Protein 8U9F (pdb70)

B-factor: mean 11.68, std 6.84, range [4.19, 56.36]

Radius of gyration: 18.01 Å; Cα contacts (8 Å, |Δi|>4): 693; chains: 1; bounding box: 50×39×47 Å

Nearest PDB structures (foldseek):
  8u47-assembly1_A  TM=1.002E+00  e=5.620E-60  Bacteroides thetaiotaomicron VPI-5482
  8u46-assembly1_A  TM=9.993E-01  e=3.771E-58  Bacteroides thetaiotaomicron VPI-5482
  1c8y-assembly1_A  TM=9.454E-01  e=2.120E-30  Streptomyces plicatus
  2ebn-assembly1_A  TM=8.796E-01  e=2.300E-27  Elizabethkingia meningoseptica
  8w04-assembly1_B  TM=8.213E-01  e=8.250E-21  Bacteroides faecium

Secondary structure (DSSP, 8-state):
---S------EEEEEEETTTS-GGGGGGEEETTEES-SEEEEEEEEEEEETTEEEEE--HHHHHHHHTHHHHTHHHHHTT-EEEEEEE--SSS--TTS--HHHHHHHHHHHHHHHHHTT--EEEEE--S--TTGGGS-SS--SHHHHHHHHHHHH-TTSEEEEES-SGGGGGGGGGGG-SEEE-SS-SS--S--STT--GGGEE--EEESSS---HHHHHHHHHHHHHTT--EEEEE---SS--HHHHHHHHHHHHSS--EE-S-------

Organism: Bacteroides thetaiotaomicron (strain ATCC 29148 / DSM 2079 / JCM 5827 / CCUG 10774 / NCTC 10582 / VPI-5482 / E50) (NCBI:txid226186)

Solvent-accessible surface area: 11113 Å² total; per-residue (Å²): 222,104,144,96,224,58,92,92,53,31,51,0,0,0,0,0,53,0,82,72,15,10,0,21,4,0,6,1,4,53,18,104,143,48,24,1,0,35,17,0,0,1,29,8,0,12,0,75,10,90,57,94,65,2,41,35,70,27,27,103,30,0,52,81,0,1,88,72,56,90,78,6,0,90,58,4,47,127,83,51,3,86,0,0,0,0,0,12,2,43,77,25,0,0,0,1,0,0,3,84,98,75,15,10,85,68,0,0,48,31,0,17,91,9,3,89,114,41,38,0,31,0,0,0,0,2,7,45,143,3,84,54,20,110,118,78,33,63,89,32,48,67,32,3,0,24,91,0,0,41,17,0,49,99,81,16,91,79,84,11,3,0,0,12,40,96,45,71,9,95,62,0,69,79,20,28,88,74,2,55,17,0,0,43,12,124,75,38,60,25,35,95,60,47,11,14,55,7,65,56,66,48,3,0,0,0,0,0,29,1,84,76,45,22,69,37,62,32,0,53,116,67,0,20,72,0,24,100,94,42,13,8,0,0,0,0,24,12,0,51,32,81,78,12,29,70,8,0,52,5,0,0,120,9,9,52,154,25,85,7,77,57,56,55,65,64,63,82,57,129,71

Foldseek 3Di:
DDPDPDADAAAEEEEAAQVFAQQCLQQFKDWPNARLHAEYEDPAWEFADDDLATDTGQPPRRVVCLVVVVPRPVVCVVRNHAYAHEYEADQRQDFQFQHDPVNLLRHLVNQLVSCVSSVGQYYEYDYPNNCHCPPHGHNGGPLRNQVSLVNNCVSCVRGAYEYAPDDPQLSNLVVCVSHQAYEDNDALDFDPDAHSPDDQQRYARHEAELVPGDALQSLLQVLLVSQVVNHRYHHYYHNHQDDSQSNSQSNCCRRPVTGMDGNPDRDGPPD

Sequence (271 aa):
EVVTRRSATGIKNIVYIIEEVNDINPLNAGSYIMDDAPFFDYVIILFAANIRGVGSDATLYNNPNVQYILDHKDTLIKKPLQDKGIKVLLGLLGDHTGLGFANMNSSAQTEQFATAVANAVSQQYGLDGVDFDDEWAEYGRNGYPSSGSTGSFSNLITALLHNKMPGKTITVFNYGYTSELTGVNSSYIDYGIYAFFNSSPPSWSTGFGMPNSKFAPYTINNLNSSAPSAASAQLYSGQVASSKGYGAIGYYYDLRANNIIVSVVLNGVAKGAFKKSTCTTYDGNSYPKNNY

InterPro domains:
  IPR001223 Glycoside hydrolase family 18, catalytic domain [PF00704] (108-194)
  IPR001223 Glycoside hydrolase family 18, catalytic domain [PS51910] (45-306)
  IPR001579 Glycosyl hydrolase family 18, active site [PS01095] (155-163)
  IPR016289 Endo-beta-N-acetylglucosaminidase [PIRSF001103] (1-304)
  IPR017853 Glycoside hydrolase superfamily [SSF51445] (44-277)

Structure (mmCIF, N/CA/C/O backbone):
data_8U9F
#
_entry.id   8U9F
#
_cell.length_a   51.540
_cell.length_b   70.005
_cell.length_c   70.159
_cell.angle_alpha   90.00
_cell.angle_beta   90.00
_cell.angle_gamma   90.00
#
_symmetry.space_group_name_H-M   'P 2 21 21'
#
loop_
_entity.id
_entity.type
_entity.pdbx_description
1 polymer Endo-beta-N-acetylglucosaminidase
2 non-polymer 1,2-ETHANEDIOL
3 non-polymer 'IODIDE ION'
4 non-polymer 'MAGNESIUM ION'
5 water water
#
loop_
_atom_site.group_PDB
_atom_site.id
_atom_site.type_symbol
_atom_site.label_atom_id
_atom_site.label_alt_id
_atom_site.label_comp_id
_atom_site.label_asym_id
_atom_site.label_entity_id
_atom_site.label_seq_id
_atom_site.pdbx_PDB_ins_code
_atom_site.Cartn_x
_atom_site.Cartn_y
_atom_site.Cartn_z
_atom_site.occupancy
_atom_site.B_iso_or_equiv
_atom_site.auth_seq_id
_atom_site.auth_comp_id
_atom_site.auth_asym_id
_atom_site.auth_atom_id
_atom_site.pdbx_PDB_model_num
ATOM 1 N N . GLU A 1 12 ? 37.802 27.784 45.409 1.00 37.75 36 GLU A N 1
ATOM 2 C CA . GLU A 1 12 ? 36.757 26.784 45.562 1.00 36.96 36 GLU A CA 1
ATOM 3 C C . GLU A 1 12 ? 35.479 27.302 46.232 1.00 30.35 36 GLU A C 1
ATOM 4 O O . GLU A 1 12 ? 35.546 28.191 47.078 1.00 30.85 36 GLU A O 1
ATOM 16 N N . VAL A 1 13 ? 34.361 26.622 45.991 1.00 23.25 37 VAL A N 1
ATOM 17 C CA . VAL A 1 13 ? 33.109 26.975 46.659 1.00 17.93 37 VAL A CA 1
ATOM 18 C C . VAL A 1 13 ? 33.103 26.460 48.100 1.00 13.03 37 VAL A C 1
ATOM 19 O O . VAL A 1 13 ? 33.806 25.495 48.461 1.00 15.11 37 VAL A O 1
ATOM 32 N N . VAL A 1 14 ? 32.245 27.080 48.926 1.00 10.28 38 VAL A N 1
ATOM 33 C CA . VAL A 1 14 ? 32.054 26.718 50.348 1.00 8.54 38 VAL A CA 1
ATOM 34 C C . VAL A 1 14 ? 30.577 26.482 50.674 1.00 7.31 38 VAL A C 1
ATOM 35 O O . VAL A 1 14 ? 30.177 26.447 51.835 1.00 7.17 38 VAL A O 1
ATOM 48 N N . THR A 1 15 ? 29.758 26.360 49.633 1.00 7.43 39 THR A N 1
ATOM 49 C CA . THR A 1 15 ? 28.320 26.184 49.729 1.00 7.19 39 THR A CA 1
ATOM 50 C C . THR A 1 15 ? 27.917 25.041 48.812 1.00 8.17 39 THR A C 1
ATOM 51 O O . THR A 1 15 ? 28.699 24.586 47.974 1.00 9.72 39 THR A O 1
ATOM 62 N N A ARG A 1 16 ? 26.672 24.572 48.968 0.52 7.84 40 ARG A N 1
ATOM 63 N N B ARG A 1 16 ? 26.670 24.580 48.972 0.48 8.34 40 ARG A N 1
ATOM 64 C CA A ARG A 1 16 ? 26.226 23.425 48.184 0.52 8.68 40 ARG A CA 1
ATOM 65 C CA B ARG A 1 16 ? 26.196 23.437 48.199 0.48 9.59 40 ARG A CA 1
ATOM 66 C C A ARG A 1 16 ? 26.459 23.650 46.702 0.52 10.87 40 ARG A C 1
ATOM 67 C C B ARG A 1 16 ? 26.439 23.648 46.710 0.48 11.31 40 ARG A C 1
ATOM 68 O O A ARG A 1 16 ? 26.912 22.740 45.987 0.52 12.62 40 ARG A O 1
ATOM 69 O O B ARG A 1 16 ? 26.882 22.730 46.003 0.48 12.92 40 ARG A O 1
ATOM 110 N N . SER A 1 17 ? 26.127 24.841 46.203 1.00 12.05 41 SER A N 1
ATOM 111 C CA . SER A 1 17 ? 26.562 25.242 44.838 1.00 16.62 41 SER A CA 1
ATOM 112 C C . SER A 1 17 ? 26.149 24.265 43.720 1.00 17.76 41 SER A C 1
ATOM 113 O O . SER A 1 17 ? 26.960 23.738 42.948 1.00 19.24 41 SER A O 1
ATOM 121 N N . ALA A 1 18 ? 24.844 24.058 43.620 1.00 17.42 42 ALA A N 1
ATOM 122 C CA . ALA A 1 18 ? 24.201 23.374 42.527 1.00 17.37 42 ALA A CA 1
ATOM 123 C C . ALA A 1 18 ? 24.336 24.166 41.233 1.00 16.44 42 ALA A C 1
ATOM 124 O O . ALA A 1 18 ? 24.432 25.389 41.218 1.00 18.72 42 ALA A O 1
ATOM 131 N N . THR A 1 19 ? 24.383 23.455 40.142 1.00 15.05 43 THR A N 1
ATOM 132 C CA . THR A 1 19 ? 24.501 24.039 38.821 1.00 13.87 43 THR A CA 1
ATOM 133 C C . THR A 1 19 ? 23.257 23.642 38.048 1.00 12.84 43 THR A C 1
ATOM 134 O O . THR A 1 19 ? 22.859 22.471 38.068 1.00 14.97 43 THR A O 1
ATOM 145 N N . GLY A 1 20 ? 22.626 24.598 37.361 1.00 12.04 44 GLY A N 1
ATOM 146 C CA . GLY A 1 20 ? 21.454 24.286 36.561 1.00 11.39 44 GLY A CA 1
ATOM 147 C C . GLY A 1 20 ? 21.771 23.446 35.329 1.00 9.38 44 GLY A C 1
ATOM 148 O O . GLY A 1 20 ? 22.928 23.267 34.952 1.00 9.72 44 GLY A O 1
ATOM 152 N N . ILE A 1 21 ? 20.709 22.899 34.693 1.00 8.29 45 ILE A N 1
ATOM 153 C CA . ILE A 1 21 ? 20.866 22.066 33.497 1.00 7.23 45 ILE A CA 1
ATOM 154 C C . ILE A 1 21 ? 21.454 22.911 32.386 1.00 6.73 45 ILE A C 1
ATOM 155 O O . ILE A 1 21 ? 21.005 24.032 32.136 1.00 8.19 45 ILE A O 1
ATOM 171 N N . LYS A 1 22 ? 22.450 22.377 31.702 1.00 5.90 46 LYS A N 1
ATOM 172 C CA . LYS A 1 22 ? 23.119 23.059 30.607 1.00 6.24 46 LYS A CA 1
ATOM 173 C C . LYS A 1 22 ? 22.717 22.481 29.264 1.00 5.73 46 LYS A C 1
ATOM 174 O O . LYS A 1 22 ? 22.671 21.261 29.086 1.00 6.93 46 LYS A O 1
ATOM 193 N N . ASN A 1 23 ? 22.462 23.371 28.318 1.00 5.22 47 ASN A N 1
ATOM 194 C CA . ASN A 1 23 ? 22.130 23.006 26.951 1.00 5.01 47 ASN A CA 1
ATOM 195 C C . ASN A 1 23 ? 23.388 23.075 26.095 1.00 5.02 47 ASN A C 1
ATOM 196 O O . ASN A 1 23 ? 23.999 24.145 25.990 1.00 5.68 47 ASN A O 1
ATOM 207 N N . ILE A 1 24 ? 23.784 21.948 25.517 1.00 4.84 48 ILE A N 1
ATOM 208 C CA . ILE A 1 24 ? 25.068 21.790 24.829 1.00 4.87 48 ILE A CA 1
ATOM 209 C C . ILE A 1 24 ? 24.781 21.451 23.374 1.00 4.58 48 ILE A C 1
ATOM 210 O O . ILE A 1 24 ? 24.190 20.404 23.096 1.00 5.37 48 ILE A O 1
ATOM 226 N N . VAL A 1 25 ? 25.178 22.324 22.433 1.00 4.90 49 VAL A N 1
ATOM 227 C CA . VAL A 1 25 ? 24.839 22.147 21.029 1.00 4.75 49 VAL A CA 1
ATOM 228 C C . VAL A 1 25 ? 26.077 22.030 20.150 1.00 4.89 49 VAL A C 1
ATOM 229 O O . VAL A 1 25 ? 27.037 22.800 20.279 1.00 5.61 49 VAL A O 1
ATOM 242 N N . TYR A 1 26 ? 26.048 21.039 19.252 1.00 5.13 50 TYR A N 1
ATOM 243 C CA . TYR A 1 26 ? 27.073 20.797 18.252 1.00 5.88 50 TYR A CA 1
ATOM 244 C C . TYR A 1 26 ? 26.662 21.402 16.922 1.00 5.68 50 TYR A C 1
ATOM 245 O O . TYR A 1 26 ? 25.577 21.106 16.420 1.00 6.87 50 TYR A O 1
ATOM 263 N N A ILE A 1 27 ? 27.507 22.290 16.394 0.53 5.24 51 ILE A N 1
ATOM 264 N N B ILE A 1 27 ? 27.549 22.194 16.335 0.47 5.62 51 ILE A N 1
ATOM 265 C CA A ILE A 1 27 ? 27.328 22.902 15.085 0.53 5.38 51 ILE A CA 1
ATOM 266 C CA B ILE A 1 27 ? 27.316 22.863 15.055 0.47 6.17 51 ILE A CA 1
ATOM 267 C C A ILE A 1 27 ? 28.255 22.237 14.077 0.53 4.96 51 ILE A C 1
ATOM 268 C C B ILE A 1 27 ? 28.275 22.285 14.027 0.47 5.55 51 ILE A C 1
ATOM 269 O O A ILE A 1 27 ? 29.486 22.236 14.273 0.53 5.38 51 ILE A O 1
ATOM 270 O O B ILE A 1 27 ? 29.504 22.394 14.188 0.47 5.54 51 ILE A O 1
ATOM 301 N N A GLU A 1 28 ? 27.695 21.735 12.973 0.53 5.06 52 GLU A N 1
ATOM 302 N N B GLU A 1 28 ? 27.728 21.709 12.956 0.47 5.59 52 GLU A N 1
ATOM 303 C CA A GLU A 1 28 ? 28.491 21.233 11.849 0.53 5.47 52 GLU A CA 1
ATOM 304 C CA B GLU A 1 28 ? 28.539 21.198 11.849 0.47 5.80 52 GLU A CA 1
ATOM 305 C C A GLU A 1 28 ? 28.946 22.454 11.054 0.53 5.16 52 GLU A C 1
ATOM 306 C C B GLU A 1 28 ? 28.969 22.415 11.032 0.47 5.39 52 GLU A C 1
ATOM 307 O O A GLU A 1 28 ? 28.220 22.967 10.194 0.53 5.58 52 GLU A O 1
ATOM 308 O O B GLU A 1 28 ? 28.259 22.873 10.128 0.47 5.64 52 GLU A O 1
ATOM 331 N N . VAL A 1 29 ? 30.155 22.943 11.359 1.00 5.56 53 VAL A N 1
ATOM 332 C CA . VAL A 1 29 ? 30.595 24.207 10.786 1.00 5.94 53 VAL A CA 1
ATOM 333 C C . VAL A 1 29 ? 30.972 24.135 9.331 1.00 6.14 53 VAL A C 1
ATOM 334 O O . VAL A 1 29 ? 31.154 25.170 8.703 1.00 6.89 53 VAL A O 1
ATOM 347 N N . ASN A 1 30 ? 31.052 22.943 8.746 1.00 6.28 54 ASN A N 1
ATOM 348 C CA . ASN A 1 30 ? 31.174 22.874 7.302 1.00 7.11 54 ASN A CA 1
ATOM 349 C C . ASN A 1 30 ? 29.915 23.400 6.621 1.00 6.60 54 ASN A C 1
ATOM 350 O O . ASN A 1 30 ? 29.986 23.860 5.473 1.00 8.07 54 ASN A O 1
ATOM 361 N N . ASP A 1 31 ? 28.775 23.334 7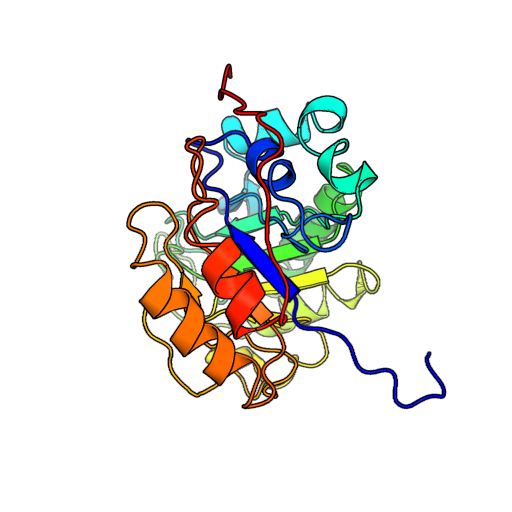.308 1.00 6.02 55 ASP A N 1
ATOM 362 C CA . ASP A 1 31 ? 27.482 23.732 6.752 1.00 5.96 55 ASP A CA 1
ATOM 363 C C . ASP A 1 31 ? 26.887 24.992 7.355 1.00 5.50 55 ASP A C 1
ATOM 364 O O . ASP A 1 31 ? 26.238 25.751 6.626 1.00 6.62 55 ASP A O 1
ATOM 373 N N . ILE A 1 32 ? 27.011 25.194 8.668 1.00 5.43 56 ILE A N 1
ATOM 374 C CA . ILE A 1 32 ? 26.169 26.139 9.398 1.00 5.24 56 ILE A CA 1
ATOM 375 C C . ILE A 1 32 ? 27.023 27.172 10.116 1.00 5.34 56 ILE A C 1
ATOM 376 O O . ILE A 1 32 ? 27.997 26.824 10.807 1.00 5.59 56 ILE A O 1
ATOM 392 N N . ASN A 1 33 ? 26.624 28.429 10.002 1.00 5.35 57 ASN A N 1
ATOM 393 C CA . ASN A 1 33 ? 27.249 29.533 10.729 1.00 5.70 57 ASN A CA 1
ATOM 394 C C . ASN A 1 33 ? 26.939 29.383 12.220 1.00 4.85 57 ASN A C 1
ATOM 395 O O . ASN A 1 33 ? 25.759 29.323 12.613 1.00 5.05 57 ASN A O 1
ATOM 406 N N . PRO A 1 34 ? 27.957 29.325 13.094 1.00 5.15 58 PRO A N 1
ATOM 407 C CA . PRO A 1 34 ? 27.679 29.071 14.511 1.00 5.34 58 PRO A CA 1
ATOM 408 C C . PRO A 1 34 ? 26.920 30.180 15.213 1.00 4.89 58 PRO A C 1
ATOM 409 O O . PRO A 1 34 ? 26.388 29.950 16.305 1.00 5.49 58 PRO A O 1
ATOM 420 N N . LEU A 1 35 ? 26.873 31.375 14.633 1.00 5.13 59 LEU A N 1
ATOM 421 C CA . LEU A 1 35 ? 26.136 32.464 15.267 1.00 5.11 59 LEU A CA 1
ATOM 422 C C . LEU A 1 35 ? 24.675 32.122 15.473 1.00 5.10 59 LEU A C 1
ATOM 423 O O . LEU A 1 35 ? 24.023 32.688 16.353 1.00 5.36 59 LEU A O 1
ATOM 439 N N . ASN A 1 36 ? 24.125 31.201 14.682 1.00 5.04 60 ASN A N 1
ATOM 440 C CA . ASN A 1 36 ? 22.731 30.786 14.857 1.00 5.13 60 ASN A CA 1
ATOM 441 C C . ASN A 1 36 ? 22.440 30.258 16.256 1.00 5.49 60 ASN A C 1
ATOM 442 O O . ASN A 1 36 ? 21.288 30.314 16.709 1.00 5.88 60 ASN A O 1
ATOM 453 N N . ALA A 1 37 ? 23.442 29.730 16.948 1.00 5.24 61 ALA A N 1
ATOM 454 C CA . ALA A 1 37 ? 23.202 29.279 18.309 1.00 5.59 61 ALA A CA 1
ATOM 455 C C . ALA A 1 37 ? 22.761 30.407 19.225 1.00 5.83 61 ALA A C 1
ATOM 456 O O . ALA A 1 37 ? 22.128 30.141 20.252 1.00 7.39 61 ALA A O 1
ATOM 463 N N . GLY A 1 38 ? 23.121 31.660 18.913 1.00 5.33 62 GLY A N 1
ATOM 464 C CA . GLY A 1 38 ? 22.749 32.774 19.765 1.00 5.62 62 GLY A CA 1
ATOM 465 C C . GLY A 1 38 ? 21.328 33.255 19.618 1.00 5.50 62 GLY A C 1
ATOM 466 O O . GLY A 1 38 ? 20.906 34.134 20.366 1.00 6.25 62 GLY A O 1
ATOM 470 N N . SER A 1 39 ? 20.590 32.736 18.648 1.00 5.20 63 SER A N 1
ATOM 471 C CA . SER A 1 39 ? 19.298 33.290 18.262 1.00 5.48 63 SER A CA 1
ATOM 472 C C . SER A 1 39 ? 18.145 32.842 19.137 1.00 5.43 63 SER A C 1
ATOM 473 O O . SER A 1 39 ? 17.002 33.251 18.895 1.00 7.07 63 SER A O 1
ATOM 481 N N . TYR A 1 40 ? 18.395 32.038 20.161 1.00 5.41 64 TYR A N 1
ATOM 482 C CA . TYR A 1 40 ? 17.367 31.442 21.005 1.00 5.59 64 TYR A CA 1
ATOM 483 C C . TYR A 1 40 ? 17.553 31.931 22.429 1.00 5.95 64 TYR A C 1
ATOM 484 O O . TYR A 1 40 ? 18.660 31.828 22.983 1.00 6.43 64 TYR A O 1
ATOM 502 N N . ILE A 1 41 ? 16.484 32.487 23.008 1.00 6.25 65 ILE A N 1
ATOM 503 C CA . ILE A 1 41 ? 16.561 33.225 24.264 1.00 6.81 65 ILE A CA 1
ATOM 504 C C . ILE A 1 41 ? 15.577 32.582 25.246 1.00 6.94 65 ILE A C 1
ATOM 505 O O . ILE A 1 41 ? 14.398 32.421 24.922 1.00 7.93 65 ILE A O 1
ATOM 521 N N . MET A 1 42 ? 16.040 32.314 26.453 1.00 6.76 66 MET A N 1
ATOM 522 C CA . MET A 1 42 ? 15.222 31.764 27.534 1.00 7.20 66 MET A CA 1
ATOM 523 C C . MET A 1 42 ? 15.579 32.516 28.809 1.00 7.89 66 MET A C 1
ATOM 524 O O . MET A 1 42 ? 16.752 32.573 29.186 1.00 8.20 66 MET A O 1
ATOM 538 N N . ASP A 1 43 ? 14.585 33.127 29.460 1.00 8.75 67 ASP A N 1
ATOM 539 C CA . ASP A 1 43 ? 14.826 33.812 30.729 1.00 10.41 67 ASP A CA 1
ATOM 540 C C . ASP A 1 43 ? 15.870 34.919 30.558 1.00 10.12 67 ASP A C 1
ATOM 541 O O . ASP A 1 43 ? 16.773 35.087 31.386 1.00 10.93 67 ASP A O 1
ATOM 550 N N . ASP A 1 44 ? 15.767 35.647 29.451 1.00 9.89 68 ASP A N 1
ATOM 551 C CA . ASP A 1 44 ? 16.616 36.814 29.193 1.00 10.90 68 ASP A CA 1
ATOM 552 C C . ASP A 1 44 ? 18.104 36.455 29.144 1.00 10.44 68 ASP A C 1
ATOM 553 O O . ASP A 1 44 ? 18.957 37.239 29.556 1.00 12.00 68 ASP A O 1
ATOM 562 N N . ALA A 1 45 ? 18.409 35.275 28.629 1.00 9.53 69 ALA A N 1
ATOM 563 C CA . ALA A 1 45 ? 19.753 34.734 28.519 1.00 9.00 69 ALA A CA 1
ATOM 564 C C . ALA A 1 45 ? 19.742 33.773 27.358 1.00 7.79 69 ALA A C 1
ATOM 565 O O . ALA A 1 45 ? 18.681 33.308 26.946 1.00 8.06 69 ALA A O 1
ATOM 572 N N . PRO A 1 46 ? 20.897 33.431 26.808 1.00 7.66 70 PRO A N 1
ATOM 573 C CA . PRO A 1 46 ? 20.880 32.444 25.718 1.00 7.54 70 PRO A CA 1
ATOM 574 C C . PRO A 1 46 ? 20.370 31.097 26.199 1.00 6.41 70 PRO A C 1
ATOM 575 O O . PRO A 1 46 ? 20.752 30.606 27.250 1.00 7.45 70 PRO A O 1
ATOM 586 N N . PHE A 1 47 ? 19.502 30.488 25.403 1.00 5.82 71 PHE A N 1
ATOM 587 C CA . PHE A 1 47 ? 19.080 29.112 25.674 1.00 5.71 71 PHE A CA 1
ATOM 588 C C . PHE A 1 47 ? 20.273 28.178 25.729 1.00 5.46 71 PHE A C 1
ATOM 589 O O . PHE A 1 47 ? 20.369 27.342 26.627 1.00 6.18 71 PHE A O 1
ATOM 606 N N . PHE A 1 48 ? 21.172 28.265 24.758 1.00 5.45 72 PHE A N 1
ATOM 607 C CA . PHE A 1 48 ? 22.341 27.409 24.701 1.00 5.96 72 PHE A CA 1
ATOM 608 C C . PHE A 1 48 ? 23.442 27.919 25.615 1.00 5.96 72 PHE A C 1
ATOM 609 O O . PHE A 1 48 ? 23.760 29.109 25.636 1.00 8.62 72 PHE A O 1
ATOM 626 N N . ASP A 1 49 ? 24.050 27.014 26.365 1.00 5.47 73 ASP A N 1
ATOM 627 C CA . ASP A 1 49 ? 25.132 27.318 27.278 1.00 5.47 73 ASP A CA 1
ATOM 628 C C . ASP A 1 49 ? 26.506 27.045 26.689 1.00 5.69 73 ASP A C 1
ATOM 629 O O . ASP A 1 49 ? 27.470 27.764 27.026 1.00 6.00 73 ASP A O 1
ATOM 638 N N . TYR A 1 50 ? 26.618 25.994 25.886 1.00 5.61 74 TYR A N 1
ATOM 639 C CA . TYR A 1 50 ? 27.854 25.576 25.242 1.00 5.65 74 TYR A CA 1
ATOM 640 C C . TYR A 1 50 ? 27.566 25.364 23.776 1.00 5.25 74 TYR A C 1
ATOM 641 O O . TYR A 1 50 ? 26.567 24.725 23.435 1.00 6.15 74 TYR A O 1
ATOM 659 N N . VAL A 1 51 ? 28.473 25.842 22.927 1.00 5.13 75 VAL A N 1
ATOM 660 C CA . VAL A 1 51 ? 28.437 25.635 21.487 1.00 5.72 75 VAL A CA 1
ATOM 661 C C . VAL A 1 51 ? 29.739 24.973 21.095 1.00 5.81 75 VAL A C 1
ATOM 662 O O . VAL A 1 51 ? 30.814 25.513 21.381 1.00 6.96 75 VAL A O 1
ATOM 675 N N A ILE A 1 52 ? 29.651 23.820 20.424 0.42 5.49 76 ILE A N 1
ATOM 676 N N B ILE A 1 52 ? 29.645 23.841 20.391 0.58 5.48 76 ILE A N 1
ATOM 677 C CA A ILE A 1 52 ? 30.818 23.095 19.926 0.42 5.30 76 ILE A CA 1
ATOM 678 C CA B ILE A 1 52 ? 30.807 23.096 19.924 0.58 5.27 76 ILE A CA 1
ATOM 679 C C A ILE A 1 52 ? 30.955 23.376 18.437 0.42 5.19 76 ILE A C 1
ATOM 680 C C B ILE A 1 52 ? 30.959 23.341 18.430 0.58 5.12 76 ILE A C 1
ATOM 681 O O A ILE A 1 52 ? 30.027 23.136 17.651 0.42 5.46 76 ILE A O 1
ATOM 682 O O B ILE A 1 52 ? 30.055 23.036 17.638 0.58 5.45 76 ILE A O 1
ATOM 713 N N . LEU A 1 53 ? 32.124 23.865 18.047 1.00 4.89 77 LEU A N 1
ATOM 714 C CA . LEU A 1 53 ? 32.491 24.057 16.648 1.00 4.91 77 LEU A CA 1
ATOM 715 C C . LEU A 1 53 ? 32.976 22.707 16.141 1.00 5.14 77 LEU A C 1
ATOM 716 O O . LEU A 1 53 ? 34.121 22.301 16.393 1.00 5.84 77 LEU A O 1
ATOM 732 N N . PHE A 1 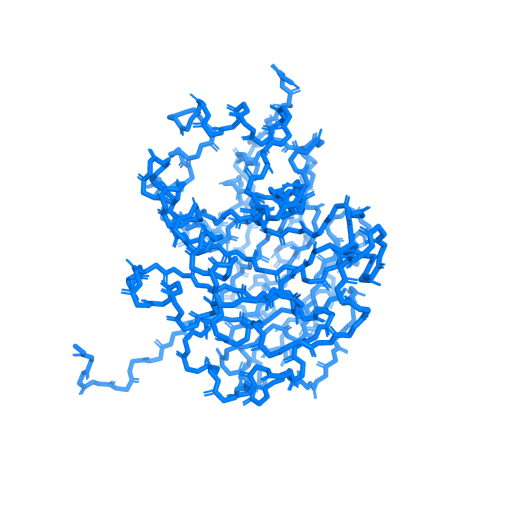54 ? 32.103 21.979 15.441 1.00 5.20 78 PHE A N 1
ATOM 733 C CA . PHE A 1 54 ? 32.376 20.585 15.078 1.00 5.49 78 PHE A CA 1
ATOM 734 C C . PHE A 1 54 ? 32.843 20.538 13.628 1.00 5.36 78 PHE A C 1
ATOM 735 O O . PHE A 1 54 ? 32.047 20.805 12.725 1.00 6.23 78 PHE A O 1
ATOM 752 N N . ALA A 1 55 ? 34.124 20.239 13.375 1.00 5.61 79 ALA A N 1
ATOM 753 C CA . ALA A 1 55 ? 35.176 19.875 14.343 1.00 5.60 79 ALA A CA 1
ATOM 754 C C . ALA A 1 55 ? 36.540 20.089 13.685 1.00 5.70 79 ALA A C 1
ATOM 755 O O . ALA A 1 55 ? 36.677 19.876 12.470 1.00 6.37 79 ALA A O 1
ATOM 762 N N . ALA A 1 56 A 37.529 20.425 14.492 1.00 5.77 80 ALA A N 1
ATOM 763 C CA . ALA A 1 56 A 38.934 20.253 14.132 1.00 6.02 80 ALA A CA 1
ATOM 764 C C . ALA A 1 56 A 39.285 18.774 14.231 1.00 6.09 80 ALA A C 1
ATOM 765 O O . ALA A 1 56 A 38.538 17.978 14.812 1.00 6.36 80 ALA A O 1
ATOM 772 N N . ASN A 1 57 ? 40.429 18.408 13.671 1.00 6.38 81 ASN A N 1
ATOM 773 C CA . ASN A 1 57 ? 40.805 17.006 13.578 1.00 6.53 81 ASN A CA 1
ATOM 774 C C . ASN A 1 57 ? 42.148 16.715 14.225 1.00 6.68 81 ASN A C 1
ATOM 775 O O . ASN A 1 57 ? 43.081 17.529 14.212 1.00 7.93 81 ASN A O 1
ATOM 786 N N . ILE A 1 58 ? 42.263 15.503 14.761 1.00 6.60 82 ILE A N 1
ATOM 787 C CA . ILE A 1 58 ? 43.560 14.904 15.011 1.00 6.71 82 ILE A CA 1
ATOM 788 C C . ILE A 1 58 ? 44.023 14.183 13.749 1.00 6.88 82 ILE A C 1
ATOM 789 O O . ILE A 1 58 ? 43.265 13.408 13.156 1.00 7.74 82 ILE A O 1
ATOM 805 N N . ARG A 1 59 ? 45.254 14.468 13.319 1.00 7.76 83 ARG A N 1
ATOM 806 C CA . ARG A 1 59 ? 45.856 13.794 12.179 1.00 8.42 83 ARG A CA 1
ATOM 807 C C . ARG A 1 59 ? 47.251 13.327 12.554 1.00 8.71 83 ARG A C 1
ATOM 808 O O . ARG A 1 59 ? 48.091 14.130 12.964 1.00 9.70 83 ARG A O 1
ATOM 829 N N . GLY A 1 60 ? 47.537 12.040 12.372 1.00 8.64 84 GLY A N 1
ATOM 830 C CA . GLY A 1 60 ? 48.913 11.585 12.395 1.00 9.64 84 GLY A CA 1
ATOM 831 C C . GLY A 1 60 ? 49.567 11.942 11.072 1.00 10.52 84 GLY A C 1
ATOM 832 O O . GLY A 1 60 ? 49.025 11.657 10.002 1.00 11.90 84 GLY A O 1
ATOM 836 N N . VAL A 1 61 ? 50.740 12.565 11.140 1.00 10.81 85 VAL A N 1
ATOM 837 C CA . VAL A 1 61 ? 51.530 12.932 9.967 1.00 12.19 85 VAL A CA 1
ATOM 838 C C . VAL A 1 61 ? 52.930 12.428 10.287 1.00 12.42 85 VAL A C 1
ATOM 839 O O . VAL A 1 61 ? 53.661 13.056 11.049 1.00 13.03 85 VAL A O 1
ATOM 852 N N . GLY A 1 62 ? 53.290 11.262 9.759 1.00 13.79 86 GLY A N 1
ATOM 853 C CA . GLY A 1 62 ? 54.506 10.617 10.222 1.00 14.46 86 GLY A CA 1
ATOM 854 C C . GLY A 1 62 ? 54.441 10.394 11.717 1.00 14.05 86 GLY A C 1
ATOM 855 O O . GLY A 1 62 ? 53.418 9.971 12.261 1.00 14.71 86 GLY A O 1
ATOM 859 N N . SER A 1 63 ? 55.533 10.680 12.413 1.00 14.20 87 SER A N 1
ATOM 860 C CA . SER A 1 63 ? 55.521 10.454 13.843 1.00 14.58 87 SER A CA 1
ATOM 861 C C . SER A 1 63 ? 54.812 11.565 14.605 1.00 12.89 87 SER A C 1
ATOM 862 O O . SER A 1 63 ? 54.632 11.433 15.820 1.00 14.16 87 SER A O 1
ATOM 870 N N . ASP A 1 64 ? 54.433 12.655 13.945 1.00 11.59 88 ASP A N 1
ATOM 871 C CA . ASP A 1 64 ? 53.768 13.767 14.649 1.00 11.40 88 ASP A CA 1
ATOM 872 C C . ASP A 1 64 ? 52.271 13.563 14.822 1.00 10.38 88 ASP A C 1
ATOM 873 O O . ASP A 1 64 ? 51.576 13.144 13.902 1.00 11.27 88 ASP A O 1
ATOM 882 N N . ALA A 1 65 ? 51.784 13.909 16.009 1.00 9.44 89 ALA A N 1
ATOM 883 C CA . ALA A 1 65 ? 50.356 14.101 16.230 1.00 9.04 89 ALA A CA 1
ATOM 884 C C . ALA A 1 65 ? 50.058 15.564 15.984 1.00 9.99 89 ALA A C 1
ATOM 885 O O . ALA A 1 65 ? 50.680 16.423 16.598 1.00 13.21 89 ALA A O 1
ATOM 892 N N . THR A 1 66 ? 49.143 15.849 15.089 1.00 9.01 90 THR A N 1
ATOM 893 C CA . THR A 1 66 ? 48.842 17.215 14.703 1.00 8.46 90 THR A CA 1
ATOM 894 C C . THR A 1 66 ? 47.366 17.547 14.890 1.00 8.01 90 THR A C 1
ATOM 895 O O . THR A 1 66 ? 46.497 16.678 14.856 1.00 8.09 90 THR A O 1
ATOM 906 N N . LEU A 1 67 ? 47.116 18.832 15.146 1.00 8.24 91 LEU A N 1
ATOM 907 C CA . LEU A 1 67 ? 45.789 19.435 15.135 1.00 7.58 91 LEU A CA 1
ATOM 908 C C . LEU A 1 67 ? 45.610 20.081 13.770 1.00 7.86 91 LEU A C 1
ATOM 909 O O . LEU A 1 67 ? 46.401 20.969 13.384 1.00 9.15 91 LEU A O 1
ATOM 925 N N . TYR A 1 68 ? 44.588 19.644 13.043 1.00 7.75 92 TYR A N 1
ATOM 926 C CA . TYR A 1 68 ? 44.289 20.137 11.716 1.00 7.61 92 TYR A CA 1
ATOM 927 C C . TYR A 1 68 ? 42.921 20.820 11.725 1.00 7.06 92 TYR A C 1
ATOM 928 O O . TYR A 1 68 ? 41.936 20.223 12.126 1.00 7.72 92 TYR A O 1
ATOM 946 N N . ASN A 1 69 ? 42.874 22.053 11.240 1.00 7.37 93 ASN A N 1
ATOM 947 C CA . ASN A 1 69 ? 41.643 22.814 11.093 1.00 7.36 93 ASN A CA 1
ATOM 948 C C . ASN A 1 69 ? 41.328 22.886 9.604 1.00 7.34 93 ASN A C 1
ATOM 949 O O . ASN A 1 69 ? 42.113 23.470 8.851 1.00 8.65 93 ASN A O 1
ATOM 960 N N . ASN A 1 70 ? 40.202 22.300 9.189 1.00 7.26 94 ASN A N 1
ATOM 961 C CA . ASN A 1 70 ? 39.796 22.370 7.792 1.00 7.49 94 ASN A CA 1
ATOM 962 C C . ASN A 1 70 ? 39.485 23.834 7.424 1.00 6.83 94 ASN A C 1
ATOM 963 O O . ASN A 1 70 ? 39.448 24.711 8.282 1.00 6.87 94 ASN A O 1
ATOM 974 N N . PRO A 1 71 ? 39.268 24.132 6.139 1.00 7.21 95 PRO A N 1
ATOM 975 C CA . PRO A 1 71 ? 39.112 25.543 5.769 1.00 7.43 95 PRO A CA 1
ATOM 976 C C . PRO A 1 71 ? 37.991 26.241 6.502 1.00 6.94 95 PRO A C 1
ATOM 977 O O . PRO A 1 71 ? 38.092 27.450 6.759 1.00 7.65 95 PRO A O 1
ATOM 988 N N . ASN A 1 72 ? 36.891 25.545 6.803 1.00 6.83 96 ASN A N 1
ATOM 989 C CA . ASN A 1 72 ? 35.777 26.181 7.490 1.00 6.60 96 ASN A CA 1
ATOM 990 C C . ASN A 1 72 ? 36.095 26.455 8.947 1.00 6.22 96 ASN A C 1
ATOM 991 O O . ASN A 1 72 ? 35.834 27.544 9.469 1.00 7.02 96 ASN A O 1
ATOM 1002 N N . VAL A 1 73 ? 36.665 25.476 9.638 1.00 6.36 97 VAL A N 1
ATOM 1003 C CA . VAL A 1 73 ? 37.087 25.666 11.021 1.00 6.75 97 VAL A CA 1
ATOM 1004 C C . VAL A 1 73 ? 38.112 26.796 11.100 1.00 6.38 97 VAL A C 1
ATOM 1005 O O . VAL A 1 73 ? 38.014 27.700 11.931 1.00 6.60 97 VAL A O 1
ATOM 1018 N N . GLN A 1 74 ? 39.125 26.740 10.236 1.00 7.02 98 GLN A N 1
ATOM 1019 C CA . GLN A 1 74 ? 40.152 27.777 10.223 1.00 7.31 98 GLN A CA 1
ATOM 1020 C C . GLN A 1 74 ? 39.572 29.150 9.934 1.00 6.91 98 GLN A C 1
ATOM 1021 O O . GLN A 1 74 ? 40.021 30.143 10.514 1.00 7.34 98 GLN A O 1
ATOM 1035 N N . TYR A 1 75 ? 38.598 29.236 9.022 1.00 7.46 99 TYR A N 1
ATOM 1036 C CA . TYR A 1 75 ? 37.963 30.516 8.736 1.00 8.01 99 TYR A CA 1
ATOM 1037 C C . TYR A 1 75 ? 37.315 31.080 9.994 1.00 7.14 99 TYR A C 1
ATOM 1038 O O . TYR A 1 75 ? 37.467 32.267 10.301 1.00 7.15 99 TYR A O 1
ATOM 1056 N N . ILE A 1 76 ? 36.584 30.253 10.737 1.00 6.34 100 ILE A N 1
ATOM 1057 C CA . ILE A 1 76 ? 35.928 30.718 11.947 1.00 6.79 100 ILE A CA 1
ATOM 1058 C C . ILE A 1 76 ? 36.960 31.214 12.950 1.00 6.46 100 ILE A C 1
ATOM 1059 O O . ILE A 1 76 ? 36.794 32.279 13.547 1.00 6.85 100 ILE A O 1
ATOM 1075 N N . LEU A 1 77 ? 38.018 30.432 13.179 1.00 6.11 101 LEU A N 1
ATOM 1076 C CA . LEU A 1 77 ? 39.057 30.827 14.126 1.00 6.66 101 LEU A CA 1
ATOM 1077 C C . LEU A 1 77 ? 39.733 32.128 13.699 1.00 6.76 101 LEU A C 1
ATOM 1078 O O . LEU A 1 77 ? 39.952 33.036 14.520 1.00 7.38 101 LEU A O 1
ATOM 1094 N N . ASP A 1 78 ? 40.046 32.252 12.400 1.00 6.85 102 ASP A N 1
ATOM 1095 C CA . ASP A 1 78 ? 40.668 33.463 11.861 1.00 7.53 102 ASP A CA 1
ATOM 1096 C C . ASP A 1 78 ? 39.742 34.664 11.941 1.00 8.00 102 ASP A C 1
ATOM 1097 O O . ASP A 1 78 ? 40.213 35.794 11.916 1.00 10.62 102 ASP A O 1
ATOM 1106 N N . HIS A 1 79 ? 38.449 34.431 12.021 1.00 7.24 103 HIS A N 1
ATOM 1107 C CA . HIS A 1 79 ? 37.436 35.465 12.108 1.00 7.66 103 HIS A CA 1
ATOM 1108 C C . HIS A 1 79 ? 36.708 35.370 13.444 1.00 6.74 103 HIS A C 1
ATOM 1109 O O . HIS A 1 79 ? 35.514 35.653 13.548 1.00 7.01 103 HIS A O 1
ATOM 1122 N N . LYS A 1 80 ? 37.458 35.078 14.511 1.00 7.04 104 LYS A N 1
ATOM 1123 C CA . LYS A 1 80 ? 36.873 34.909 15.831 1.00 7.13 104 LYS A CA 1
ATOM 1124 C C . LYS A 1 80 ? 36.090 36.124 16.280 1.00 6.53 104 LYS A C 1
ATOM 1125 O O . LYS A 1 80 ? 35.093 35.991 16.988 1.00 7.05 104 LYS A O 1
ATOM 1144 N N . ASP A 1 81 ? 36.517 37.323 15.923 1.00 7.06 105 ASP A N 1
ATOM 1145 C CA . ASP A 1 81 ? 35.797 38.523 16.376 1.00 7.85 105 ASP A CA 1
ATOM 1146 C C . ASP A 1 81 ? 34.408 38.634 15.791 1.00 7.08 105 ASP A C 1
ATOM 1147 O O . ASP A 1 81 ? 33.568 39.326 16.359 1.00 8.58 105 ASP A O 1
ATOM 1156 N N . THR A 1 82 ? 34.177 37.982 14.658 1.00 7.05 106 THR A N 1
ATOM 1157 C CA . THR A 1 82 ? 32.920 37.970 13.930 1.00 7.53 106 THR A CA 1
ATOM 1158 C C . THR A 1 82 ? 32.049 36.782 14.280 1.00 7.39 106 THR A C 1
ATOM 1159 O O . THR A 1 82 ? 30.829 36.911 14.364 1.00 9.14 106 THR A O 1
ATOM 1170 N N . LEU A 1 83 ? 32.648 35.606 14.399 1.00 6.49 107 LEU A N 1
ATOM 1171 C CA . LEU A 1 83 ? 31.912 34.342 14.404 1.00 6.53 107 LEU A CA 1
ATOM 1172 C C . LEU A 1 83 ? 31.938 33.623 15.744 1.00 6.86 107 LEU A C 1
ATOM 1173 O O . LEU A 1 83 ? 31.172 32.669 15.918 1.00 8.51 107 LEU A O 1
ATOM 1189 N N . ILE A 1 84 ? 32.774 34.058 16.690 1.00 5.99 108 ILE A N 1
ATOM 1190 C CA . ILE A 1 84 ? 32.857 33.457 18.018 1.00 6.09 108 ILE A CA 1
ATOM 1191 C C . ILE A 1 84 ? 32.517 34.463 19.108 1.00 5.97 108 ILE A C 1
ATOM 1192 O O . ILE A 1 84 ? 31.651 34.216 19.958 1.00 6.13 108 ILE A O 1
ATOM 1208 N N A LYS A 1 85 ? 33.201 35.604 19.103 0.44 6.29 109 LYS A N 1
ATOM 1209 N N B LYS A 1 85 ? 33.168 35.624 19.075 0.56 6.13 109 LYS A N 1
ATOM 1210 C CA A LYS A 1 85 ? 33.017 36.585 20.167 0.44 6.58 109 LYS A CA 1
ATOM 1211 C CA B LYS A 1 85 ? 33.010 36.585 20.163 0.56 6.09 109 LYS A CA 1
ATOM 1212 C C A LYS A 1 85 ? 31.579 37.043 20.372 0.44 5.99 109 LYS A C 1
ATOM 1213 C C B LYS A 1 85 ? 31.585 37.077 20.368 0.56 5.87 109 LYS A C 1
ATOM 1214 O O A LYS A 1 85 ? 31.187 37.211 21.535 0.44 6.01 109 LYS A O 1
ATOM 1215 O O B LYS A 1 85 ? 31.212 37.311 21.529 0.56 6.30 109 LYS A O 1
ATOM 1252 N N . PRO A 1 86 ? 30.754 37.261 19.343 1.00 5.82 110 PRO A N 1
ATOM 1253 C CA . PRO A 1 86 ? 29.368 37.675 19.634 1.00 6.22 110 PRO A CA 1
ATOM 1254 C C . PRO A 1 86 ? 28.627 36.665 20.505 1.00 5.99 110 PRO A C 1
ATOM 1255 O O . PRO A 1 86 ? 27.774 37.049 21.315 1.00 6.69 110 PRO A O 1
ATOM 1266 N N . LEU A 1 87 ? 28.918 35.370 20.355 1.00 5.66 111 LEU A N 1
ATOM 1267 C CA . LEU A 1 87 ? 28.327 34.358 21.219 1.00 5.82 111 LEU A CA 1
ATOM 1268 C C . LEU A 1 87 ? 28.855 34.497 22.644 1.00 5.73 111 LEU A C 1
ATOM 1269 O O . LEU A 1 87 ? 28.100 34.439 23.632 1.00 6.37 111 LEU A O 1
ATOM 1285 N N . GLN A 1 88 ? 30.171 34.681 22.775 1.00 5.95 112 GLN A N 1
ATOM 1286 C CA . GLN A 1 88 ? 30.783 34.796 24.079 1.00 6.11 112 GLN A CA 1
ATOM 1287 C C . GLN A 1 88 ? 30.296 36.036 24.808 1.00 6.37 112 GLN A C 1
ATOM 1288 O O . GLN A 1 88 ? 30.160 36.018 26.036 1.00 7.68 112 GLN A O 1
ATOM 1302 N N . ASP A 1 89 ? 30.004 37.111 24.069 1.00 6.28 113 ASP A N 1
ATOM 1303 C CA . ASP A 1 89 ? 29.531 38.340 24.697 1.00 7.01 113 ASP A CA 1
ATOM 1304 C C . ASP A 1 89 ? 28.223 38.134 25.439 1.00 7.41 113 ASP A C 1
ATOM 1305 O O . ASP A 1 89 ? 27.942 38.875 26.383 1.00 9.20 113 ASP A O 1
ATOM 1314 N N . LYS A 1 90 ? 27.400 37.187 25.016 1.00 7.28 114 LYS A N 1
ATOM 1315 C CA . LYS A 1 90 ? 26.130 36.929 25.678 1.00 9.21 114 LYS A CA 1
ATOM 1316 C C . LYS A 1 90 ? 26.243 35.777 26.672 1.00 9.73 114 LYS A C 1
ATOM 1317 O O . LYS A 1 90 ? 25.250 35.372 27.239 1.00 12.28 114 LYS A O 1
ATOM 1336 N N . GLY A 1 91 ? 27.465 35.293 26.946 1.00 9.46 115 GLY A N 1
ATOM 1337 C CA . GLY A 1 91 ? 27.720 34.310 27.982 1.00 10.63 115 GLY A CA 1
ATOM 1338 C C . GLY A 1 91 ? 27.789 32.876 27.518 1.00 10.52 115 GLY A C 1
ATOM 1339 O O . GLY A 1 91 ? 27.909 31.982 28.364 1.00 13.47 115 GLY A O 1
ATOM 1343 N N . ILE A 1 92 ? 27.728 32.624 26.226 1.00 7.60 116 ILE A N 1
ATOM 1344 C CA . ILE A 1 92 ? 27.845 31.271 25.690 1.00 7.03 116 ILE A CA 1
ATOM 1345 C C . ILE A 1 92 ? 29.309 30.867 25.711 1.00 6.72 116 ILE A C 1
ATOM 1346 O O . ILE A 1 92 ? 30.182 31.659 25.337 1.00 8.40 116 ILE A O 1
ATOM 1362 N N . LYS A 1 93 ? 29.595 29.634 26.119 1.00 6.15 117 LYS A N 1
ATOM 1363 C CA . LYS A 1 93 ? 30.937 29.083 26.063 1.00 6.90 117 LYS A CA 1
ATOM 1364 C C . LYS A 1 93 ? 31.107 28.351 24.736 1.00 6.13 117 LYS A C 1
ATOM 1365 O O . LYS A 1 93 ? 30.289 27.500 24.388 1.00 7.84 117 LYS A O 1
ATOM 1384 N N . VAL A 1 94 ? 32.143 28.711 23.998 1.00 5.50 118 VAL A N 1
ATOM 1385 C CA . VAL A 1 94 ? 32.404 28.180 22.670 1.00 5.33 118 VAL A CA 1
ATOM 1386 C C . VAL A 1 94 ? 33.602 27.247 22.753 1.00 5.21 118 VAL A C 1
ATOM 1387 O O . VAL A 1 94 ? 34.705 27.656 23.172 1.00 5.70 118 VAL A O 1
ATOM 1400 N N . LEU A 1 95 ? 33.389 25.993 22.360 1.00 5.30 119 LEU A N 1
ATOM 1401 C CA . LEU A 1 95 ? 34.379 24.923 22.446 1.00 5.42 119 LEU A CA 1
ATOM 1402 C C . LEU A 1 95 ? 34.805 24.499 21.051 1.00 5.39 119 LEU A C 1
ATOM 1403 O O . LEU A 1 95 ? 33.997 24.464 20.117 1.00 6.23 119 LEU A O 1
ATOM 1419 N N . LEU A 1 96 ? 36.073 24.098 20.927 1.00 5.80 120 LEU A N 1
ATOM 1420 C CA . LEU A 1 96 ? 36.549 23.479 19.687 1.00 5.76 120 LEU A CA 1
ATOM 1421 C C . LEU A 1 96 ? 36.277 21.984 19.730 1.00 5.38 120 LEU A C 1
ATOM 1422 O O . LEU A 1 96 ? 36.785 21.294 20.603 1.00 5.94 120 LEU A O 1
ATOM 1438 N N . GLY A 1 97 ? 35.474 21.486 18.793 1.00 5.06 121 GLY A N 1
ATOM 1439 C CA . GLY A 1 97 ? 35.301 20.056 18.665 1.00 5.22 121 GLY A CA 1
ATOM 1440 C C . GLY A 1 97 ? 36.557 19.422 18.091 1.00 5.47 121 GLY A C 1
ATOM 1441 O O . GLY A 1 97 ? 37.251 20.027 17.265 1.00 6.02 121 GLY A O 1
ATOM 1445 N N . LEU A 1 98 ? 36.832 18.181 18.507 1.00 5.42 122 LEU A N 1
ATOM 1446 C CA . LEU A 1 98 ? 37.994 17.406 18.073 1.00 5.62 122 LEU A CA 1
ATOM 1447 C C . LEU A 1 98 ? 37.501 16.032 17.618 1.00 5.96 122 LEU A C 1
ATOM 1448 O O . LEU A 1 98 ? 36.759 15.359 18.340 1.00 7.15 122 LEU A O 1
ATOM 1464 N N . LEU A 1 99 ? 37.941 15.632 16.420 1.00 5.80 123 LEU A N 1
ATOM 1465 C CA . LEU A 1 99 ? 37.426 14.453 15.736 1.00 6.01 123 LEU A CA 1
ATOM 1466 C C . LEU A 1 99 ? 38.557 13.746 14.996 1.00 6.17 123 LEU A C 1
ATOM 1467 O O . LEU A 1 99 ? 39.489 14.389 14.514 1.00 6.92 123 LEU A O 1
ATOM 1483 N N . GLY A 1 100 ? 38.458 12.424 14.862 1.00 6.45 124 GLY A N 1
ATOM 1484 C CA . GLY A 1 100 ? 39.396 11.710 14.011 1.00 7.25 124 GLY A CA 1
ATOM 1485 C C . GLY A 1 100 ? 39.239 12.049 12.540 1.00 7.39 124 GLY A C 1
ATOM 1486 O O . GLY A 1 100 ? 38.251 12.655 12.104 1.00 8.23 124 GLY A O 1
ATOM 1490 N N . ASP A 1 101 ? 40.225 11.605 11.738 1.00 7.77 125 ASP A N 1
ATOM 1491 C CA . ASP A 1 101 ? 40.197 11.950 10.317 1.00 8.22 125 ASP A CA 1
ATOM 1492 C C . ASP A 1 101 ? 40.856 10.864 9.469 1.00 8.55 125 ASP A C 1
ATOM 1493 O O . ASP A 1 101 ? 41.513 11.143 8.460 1.00 9.58 125 ASP A O 1
ATOM 1502 N N . HIS A 1 102 ? 40.681 9.617 9.879 1.00 8.69 126 HIS A N 1
ATOM 1503 C CA . HIS A 1 102 ? 41.032 8.453 9.060 1.00 9.21 126 HIS A CA 1
ATOM 1504 C C . HIS A 1 102 ? 42.517 8.397 8.744 1.00 9.84 126 HIS A C 1
ATOM 1505 O O . HIS A 1 102 ? 42.913 7.876 7.709 1.00 11.97 126 HIS A O 1
ATOM 1518 N N . THR A 1 103 ? 43.365 8.855 9.669 1.00 9.02 127 THR A N 1
ATOM 1519 C CA . THR A 1 103 ? 44.803 8.743 9.471 1.00 9.70 127 THR A CA 1
ATOM 1520 C C . THR A 1 103 ? 45.415 7.537 10.166 1.00 9.48 127 THR A C 1
ATOM 1521 O O . THR A 1 103 ? 46.578 7.209 9.890 1.00 10.64 127 THR A O 1
ATOM 1532 N N . GLY A 1 104 ? 44.678 6.881 11.052 1.00 8.97 128 GLY A N 1
ATOM 1533 C CA . GLY A 1 104 ? 45.188 5.786 11.831 1.00 9.40 128 GLY A CA 1
ATOM 1534 C C . GLY A 1 104 ? 45.604 6.179 13.227 1.00 8.80 128 GLY A C 1
ATOM 1535 O O . GLY A 1 104 ? 45.762 5.285 14.080 1.00 9.70 128 GLY A O 1
ATOM 1539 N N . LEU A 1 105 ? 45.786 7.483 13.472 1.00 8.89 129 LEU A N 1
ATOM 1540 C CA . LEU A 1 105 ? 46.120 8.018 14.772 1.00 8.47 129 LEU A CA 1
ATOM 1541 C C . LEU A 1 105 ? 44.892 8.739 15.319 1.00 8.05 129 LEU A C 1
ATOM 1542 O O . LEU A 1 105 ? 44.277 9.556 14.626 1.00 8.86 129 LEU A O 1
ATOM 1558 N N . GLY A 1 106 ? 44.540 8.435 16.552 1.00 8.13 130 GLY A N 1
ATOM 1559 C CA . GLY A 1 106 ? 43.443 9.077 17.252 1.00 8.14 130 GLY A CA 1
ATOM 1560 C C . GLY A 1 106 ? 43.808 9.369 18.689 1.00 7.12 130 GLY A C 1
ATOM 1561 O O . GLY A 1 106 ? 44.940 9.203 19.128 1.00 7.72 130 GLY A O 1
ATOM 1565 N N . PHE A 1 107 ? 42.795 9.774 19.450 1.00 6.99 131 PHE A N 1
ATOM 1566 C CA . PHE A 1 107 ? 43.062 10.144 20.831 1.00 7.10 131 PHE A CA 1
ATOM 1567 C C . PHE A 1 107 ? 43.590 8.979 21.633 1.00 6.85 131 PHE A C 1
ATOM 1568 O O . PHE A 1 107 ? 44.256 9.205 22.647 1.00 7.78 131 PHE A O 1
ATOM 1585 N N . ALA A 1 108 ? 43.215 7.743 21.258 1.00 6.90 132 ALA A N 1
ATOM 1586 C CA . ALA A 1 108 ? 43.434 6.583 22.102 1.00 7.40 132 ALA A CA 1
ATOM 1587 C C . ALA A 1 108 ? 44.695 5.767 21.835 1.00 7.60 132 ALA A C 1
ATOM 1588 O O . ALA A 1 108 ? 44.939 4.830 22.596 1.00 8.31 132 ALA A O 1
ATOM 1595 N N . ASN A 1 109 ? 45.479 6.070 20.788 1.00 7.76 133 ASN A N 1
ATOM 1596 C CA . ASN A 1 109 ? 46.615 5.227 20.410 1.00 8.05 133 ASN A CA 1
ATOM 1597 C C . ASN A 1 109 ? 47.895 6.011 20.215 1.00 8.53 133 ASN A C 1
ATOM 1598 O O . ASN A 1 109 ? 48.752 5.580 19.431 1.00 9.10 133 ASN A O 1
ATOM 1609 N N . MET A 1 110 ? 48.071 7.118 20.951 1.00 8.37 134 MET A N 1
ATOM 1610 C CA . MET A 1 110 ? 49.271 7.927 20.839 1.00 8.31 134 MET A CA 1
ATOM 1611 C C . MET A 1 110 ? 50.325 7.401 21.829 1.00 8.64 134 MET A C 1
ATOM 1612 O O . MET A 1 110 ? 49.997 6.813 22.867 1.00 9.09 134 MET A O 1
ATOM 1626 N N . ASN A 1 111 ? 51.595 7.727 21.534 1.00 8.82 135 ASN A N 1
ATOM 1627 C CA . ASN A 1 111 ? 52.664 7.469 22.495 1.00 9.37 135 ASN A CA 1
ATOM 1628 C C . ASN A 1 111 ? 52.792 8.741 23.384 1.00 9.02 135 ASN A C 1
ATOM 1629 O O . ASN A 1 111 ? 52.039 9.717 23.244 1.00 8.73 135 ASN A O 1
ATOM 1640 N N A SER A 1 112 ? 53.737 8.720 24.317 0.74 9.44 136 SER A N 1
ATOM 1641 N N B SER A 1 112 ? 53.761 8.736 24.297 0.26 9.36 136 SER A N 1
ATOM 1642 C CA A SER A 1 112 ? 53.837 9.828 25.274 0.74 10.39 136 SER A CA 1
ATOM 1643 C CA B SER A 1 112 ? 53.831 9.822 25.276 0.26 9.80 136 SER A CA 1
ATOM 1644 C C A SER A 1 112 ? 54.153 11.162 24.599 0.74 9.21 136 SER A C 1
ATOM 1645 C C B SER A 1 112 ? 54.177 11.163 24.628 0.26 9.44 136 SER A C 1
ATOM 1646 O O A SER A 1 112 ? 53.577 12.202 24.956 0.74 9.36 136 SER A O 1
ATOM 1647 O O B SER A 1 112 ? 53.626 12.204 25.013 0.26 9.54 136 SER A O 1
ATOM 1662 N N . ALA A 1 113 ? 55.124 11.169 23.691 1.00 9.52 137 ALA A N 1
ATOM 1663 C CA . ALA A 1 113 ? 55.499 12.416 23.019 1.00 9.32 137 ALA A CA 1
ATOM 1664 C C . ALA A 1 113 ? 54.335 12.960 22.208 1.00 8.98 137 ALA A C 1
ATOM 1665 O O . ALA 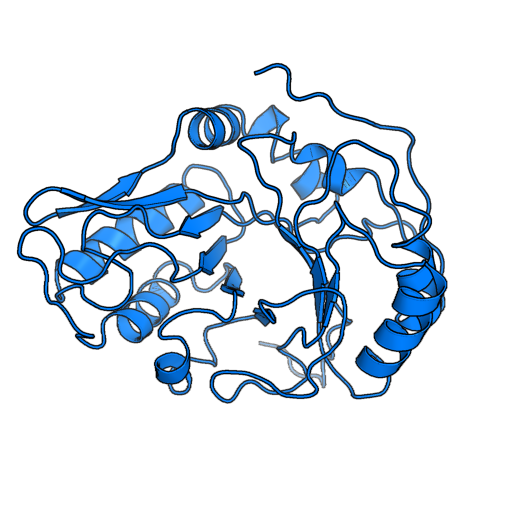A 1 113 ? 54.046 14.165 22.248 1.00 9.14 137 ALA A O 1
ATOM 1672 N N . GLN A 1 114 ? 53.657 12.081 21.463 1.00 8.60 138 GLN A N 1
ATOM 1673 C CA . GLN A 1 114 ? 52.500 12.502 20.671 1.00 8.61 138 GLN A CA 1
ATOM 1674 C C . GLN A 1 114 ? 51.393 13.075 21.560 1.00 8.10 138 GLN A C 1
ATOM 1675 O O . GLN A 1 114 ? 50.752 14.063 21.201 1.00 8.38 138 GLN A O 1
ATOM 1689 N N . THR A 1 115 ? 51.171 12.474 22.723 1.00 8.46 139 THR A N 1
ATOM 1690 C CA . THR A 1 115 ? 50.145 12.948 23.628 1.00 8.31 139 THR A CA 1
ATOM 1691 C C . THR A 1 115 ? 50.455 14.375 24.069 1.00 8.15 139 THR A C 1
ATOM 1692 O O . THR A 1 115 ? 49.581 15.241 24.069 1.00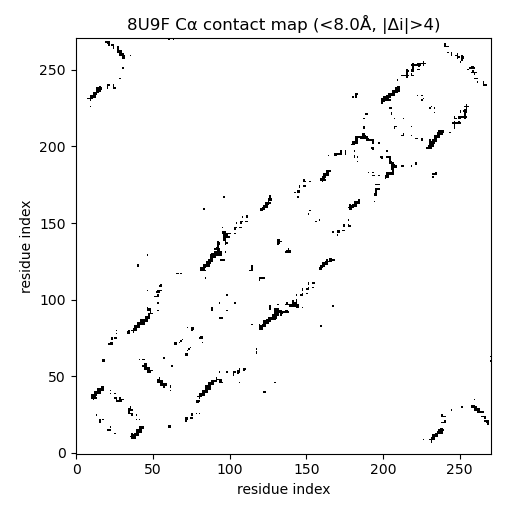 8.63 139 THR A O 1
ATOM 1703 N N . GLU A 1 116 ? 51.702 14.626 24.454 1.00 8.20 140 GLU A N 1
ATOM 1704 C CA . GLU A 1 116 ? 52.120 15.951 24.878 1.00 8.40 140 GLU A CA 1
ATOM 1705 C C . GLU A 1 116 ? 52.059 16.941 23.723 1.00 7.96 140 GLU A C 1
ATOM 1706 O O . GLU A 1 116 ? 51.634 18.088 23.898 1.00 8.50 140 GLU A O 1
ATOM 1718 N N . GLN A 1 117 ? 52.465 16.510 22.533 1.00 8.27 141 GLN A N 1
ATOM 1719 C CA . GLN A 1 117 ? 52.445 17.349 21.345 1.00 8.32 141 GLN A CA 1
ATOM 1720 C C . GLN A 1 117 ? 51.023 17.768 21.024 1.00 8.09 141 GLN A C 1
ATOM 1721 O O . GLN A 1 117 ? 50.736 18.942 20.737 1.00 8.28 141 GLN A O 1
ATOM 1735 N N . PHE A 1 118 ? 50.093 16.818 21.022 1.00 7.88 142 PHE A N 1
ATOM 1736 C CA . PHE A 1 118 ? 48.710 17.109 20.687 1.00 7.45 142 PHE A CA 1
ATOM 1737 C C . PHE A 1 118 ? 48.058 17.973 21.763 1.00 7.46 142 PHE A C 1
ATOM 1738 O O . PHE A 1 118 ? 47.352 18.946 21.463 1.00 7.72 142 PHE A O 1
ATOM 1755 N N . ALA A 1 119 ? 48.295 17.647 23.027 1.00 7.58 143 ALA A N 1
ATOM 1756 C CA . ALA A 1 119 ? 47.759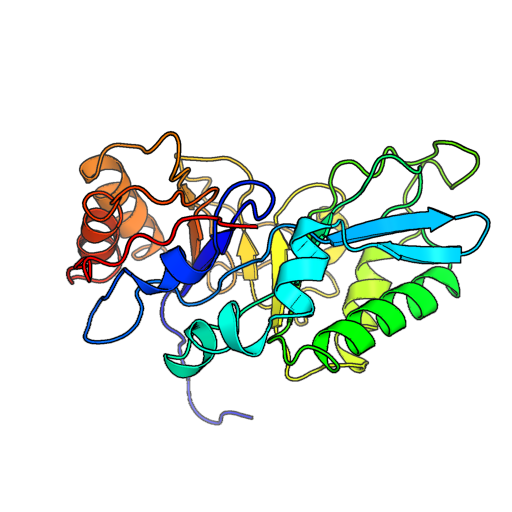 18.469 24.113 1.00 8.19 143 ALA A CA 1
ATOM 1757 C C . ALA A 1 119 ? 48.240 19.908 24.010 1.00 7.82 143 ALA A C 1
ATOM 1758 O O . ALA A 1 119 ? 47.466 20.859 24.226 1.00 8.22 143 ALA A O 1
ATOM 1765 N N . THR A 1 120 ? 49.522 20.085 23.679 1.00 7.82 144 THR A N 1
ATOM 1766 C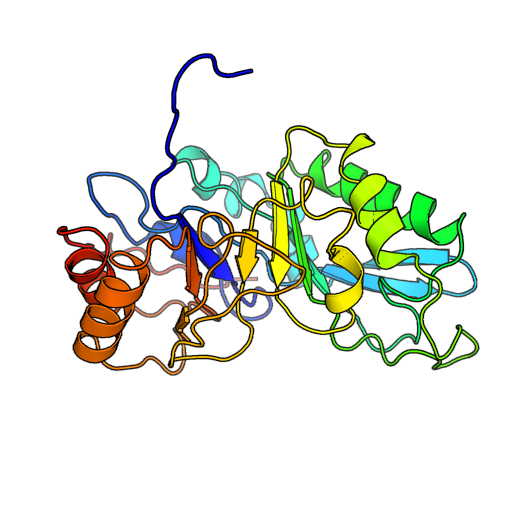 CA . THR A 1 120 ? 50.081 21.418 23.533 1.00 8.43 144 THR A CA 1
ATOM 1767 C C . THR A 1 120 ? 49.442 22.157 22.363 1.00 8.22 144 THR A C 1
ATOM 1768 O O . THR A 1 120 ? 49.092 23.338 22.471 1.00 8.38 144 THR A O 1
ATOM 1779 N N . ALA A 1 121 ? 49.245 21.461 21.246 1.00 7.94 145 ALA A N 1
ATOM 1780 C CA . ALA A 1 121 ? 48.620 22.083 20.084 1.00 8.44 145 ALA A CA 1
ATOM 1781 C C . ALA A 1 121 ? 47.200 22.535 20.416 1.00 7.66 145 ALA A C 1
ATOM 1782 O O . ALA A 1 121 ? 46.769 23.626 20.037 1.00 8.29 145 ALA A O 1
ATOM 1789 N N . VAL A 1 122 ? 46.455 21.697 21.130 1.00 7.36 146 VAL A N 1
ATOM 1790 C CA . VAL A 1 122 ? 45.078 22.042 21.478 1.00 7.60 146 VAL A CA 1
ATOM 1791 C C . VAL A 1 122 ? 45.050 23.218 22.449 1.00 7.81 146 VAL A C 1
ATOM 1792 O O . VAL A 1 122 ? 44.293 24.174 22.257 1.00 8.06 146 VAL A O 1
ATOM 1805 N N . ALA A 1 123 ? 45.858 23.172 23.514 1.00 8.01 147 ALA A N 1
ATOM 1806 C CA . ALA A 1 123 ? 45.882 24.276 24.458 1.00 8.45 147 ALA A CA 1
ATOM 1807 C C . ALA A 1 123 ? 46.284 25.571 23.775 1.00 8.26 147 ALA A C 1
ATOM 1808 O O . ALA A 1 123 ? 45.741 26.637 24.074 1.00 8.96 147 ALA A O 1
ATOM 1815 N N . ASN A 1 124 ? 47.261 25.500 22.879 1.00 8.90 148 ASN A N 1
ATOM 1816 C CA . ASN A 1 124 ? 47.695 26.673 22.154 1.00 9.37 148 ASN A CA 1
ATOM 1817 C C . ASN A 1 124 ? 46.558 27.256 21.320 1.00 8.74 148 ASN A C 1
ATOM 1818 O O . ASN A 1 124 ? 46.398 28.482 21.253 1.00 10.21 148 ASN A O 1
ATOM 1829 N N . ALA A 1 125 ? 45.778 26.413 20.648 1.00 8.48 149 ALA A N 1
ATOM 1830 C CA . ALA A 1 125 ? 44.640 26.907 19.866 1.00 8.34 149 ALA A CA 1
ATOM 1831 C C . ALA A 1 125 ? 43.579 27.546 20.765 1.00 7.71 149 ALA A C 1
ATOM 1832 O O . ALA A 1 125 ? 43.017 28.582 20.430 1.00 8.09 149 ALA A O 1
ATOM 1839 N N . VAL A 1 126 ? 43.270 26.913 21.888 1.00 7.86 150 VAL A N 1
ATOM 1840 C CA . VAL A 1 126 ? 42.293 27.476 22.808 1.00 7.27 150 VAL A CA 1
ATOM 1841 C C . VAL A 1 126 ? 42.724 28.863 23.254 1.00 7.48 150 VAL A C 1
ATOM 1842 O O . VAL A 1 126 ? 41.911 29.795 23.285 1.00 8.28 150 VAL A O 1
ATOM 1855 N N . SER A 1 127 ? 43.998 29.020 23.594 1.00 8.66 151 SER A N 1
ATOM 1856 C CA . SER A 1 127 ? 44.519 30.329 23.973 1.00 9.48 151 SER A CA 1
ATOM 1857 C C . SER A 1 127 ? 44.516 31.323 22.817 1.00 8.86 151 SER A C 1
ATOM 1858 O O . SER A 1 127 ? 44.072 32.463 22.964 1.00 10.12 151 SER A O 1
ATOM 1866 N N A GLN A 1 128 ? 45.025 30.905 21.661 0.53 8.58 152 GLN A N 1
ATOM 1867 N N B GLN A 1 128 ? 45.075 30.921 21.675 0.47 8.48 152 GLN A N 1
ATOM 1868 C CA A GLN A 1 128 ? 45.196 31.826 20.541 0.53 9.18 152 GLN A CA 1
ATOM 1869 C CA B GLN A 1 128 ? 45.209 31.838 20.546 0.47 9.18 152 GLN A CA 1
ATOM 1870 C C A GLN A 1 128 ? 43.871 32.408 20.098 0.53 8.56 152 GLN A C 1
ATOM 1871 C C B GLN A 1 128 ? 43.870 32.414 20.119 0.47 8.55 152 GLN A C 1
ATOM 1872 O O A GLN A 1 128 ? 43.788 33.582 19.740 0.53 10.13 152 GLN A O 1
ATOM 1873 O O B GLN A 1 128 ? 43.775 33.594 19.785 0.47 10.03 152 GLN A O 1
ATOM 1900 N N . TYR A 1 129 ? 42.834 31.583 20.077 1.00 7.83 153 TYR A N 1
ATOM 1901 C CA . TYR A 1 129 ? 41.539 31.963 19.545 1.00 7.65 153 TYR A CA 1
ATOM 1902 C C . TYR A 1 129 ? 40.537 32.322 20.620 1.00 7.55 153 TYR A C 1
ATOM 1903 O O . TYR A 1 129 ? 39.374 32.588 20.307 1.00 8.42 153 TYR A O 1
ATOM 1921 N N . GLY A 1 130 ? 40.964 32.359 21.877 1.00 7.64 154 GLY A N 1
ATOM 1922 C CA . GLY A 1 130 ? 40.093 32.801 22.933 1.00 7.62 154 GLY A CA 1
ATOM 1923 C C . GLY A 1 130 ? 38.919 31.895 23.176 1.00 7.26 154 GLY A C 1
ATOM 1924 O O . GLY A 1 130 ? 37.854 32.378 23.557 1.00 8.59 154 GLY A O 1
ATOM 1928 N N . LEU A 1 131 ? 39.093 30.595 22.987 1.00 6.70 155 LEU A N 1
ATOM 1929 C CA . LEU A 1 131 ? 38.011 29.643 23.158 1.00 6.52 155 LEU A CA 1
ATOM 1930 C C . LEU A 1 131 ? 37.826 29.299 24.630 1.00 6.42 155 LEU A C 1
ATOM 1931 O O . LEU A 1 131 ? 38.687 29.560 25.465 1.00 7.67 155 LEU A O 1
ATOM 1947 N N . ASP A 1 132 ? 36.691 28.665 24.925 1.00 6.10 156 ASP A N 1
ATOM 1948 C CA . ASP A 1 132 ? 36.357 28.291 26.281 1.00 5.73 156 ASP A CA 1
ATOM 1949 C C . ASP A 1 132 ? 36.703 26.859 26.626 1.00 5.94 156 ASP A C 1
ATOM 1950 O O . ASP A 1 132 ? 36.509 26.448 27.766 1.00 7.06 156 ASP A O 1
ATOM 1959 N N . GLY A 1 133 ? 37.248 26.093 25.688 1.00 6.08 157 GLY A N 1
ATOM 1960 C CA . GLY A 1 133 ? 37.620 24.713 25.907 1.00 6.25 157 GLY A CA 1
ATOM 1961 C C . GLY A 1 133 ? 37.406 23.893 24.646 1.00 5.74 157 GLY A C 1
ATOM 1962 O O . GLY A 1 133 ? 37.417 24.432 23.531 1.00 6.02 157 GLY A O 1
ATOM 1966 N N . VAL A 1 134 ? 37.236 22.580 24.852 1.00 5.92 158 VAL A N 1
ATOM 1967 C CA . VAL A 1 134 ? 37.174 21.608 23.776 1.00 5.78 158 VAL A CA 1
ATOM 1968 C C . VAL A 1 134 ? 36.146 20.535 24.081 1.00 5.55 158 VAL A C 1
ATOM 1969 O O . VAL A 1 134 ? 35.766 20.317 25.223 1.00 6.27 158 VAL A O 1
ATOM 1982 N N . ASP A 1 135 ? 35.750 19.833 23.018 1.00 5.57 159 ASP A N 1
ATOM 1983 C CA . ASP A 1 135 ? 34.926 18.632 23.058 1.00 5.75 159 ASP A CA 1
ATOM 1984 C C . ASP A 1 135 ? 35.649 17.524 22.315 1.00 6.02 159 ASP A C 1
ATOM 1985 O O . ASP A 1 135 ? 36.159 17.729 21.216 1.00 8.11 159 ASP A O 1
ATOM 1994 N N . PHE A 1 136 ? 35.699 16.344 22.919 1.00 5.89 160 PHE A N 1
ATOM 1995 C CA . PHE A 1 136 ? 36.283 15.183 22.262 1.00 5.95 160 PHE A CA 1
ATOM 1996 C C . PHE A 1 136 ? 35.199 14.268 21.680 1.00 5.81 160 PHE A C 1
ATOM 1997 O O . PHE A 1 136 ? 34.336 13.780 22.414 1.00 7.00 160 PHE A O 1
ATOM 2014 N N . ASP A 1 137 ? 35.359 13.934 20.397 1.00 5.95 161 ASP A N 1
ATOM 2015 C CA . ASP A 1 137 ? 34.587 12.874 19.750 1.00 5.74 161 ASP A CA 1
ATOM 2016 C C . ASP A 1 137 ? 35.570 11.876 19.151 1.00 5.65 161 ASP A C 1
ATOM 2017 O O . ASP A 1 137 ? 36.087 12.096 18.046 1.00 5.77 161 ASP A O 1
ATOM 2026 N N . ASP A 1 138 ? 35.809 10.783 19.883 1.00 5.64 162 ASP A N 1
ATOM 2027 C CA . ASP A 1 138 ? 36.710 9.722 19.426 1.00 5.56 162 ASP A CA 1
ATOM 2028 C C . ASP A 1 138 ? 35.997 8.870 18.379 1.00 5.67 162 ASP A C 1
ATOM 2029 O O . ASP A 1 138 ? 35.497 7.760 18.650 1.00 6.59 162 ASP A O 1
ATOM 2038 N N . GLU A 1 139 ? 35.961 9.402 17.169 1.0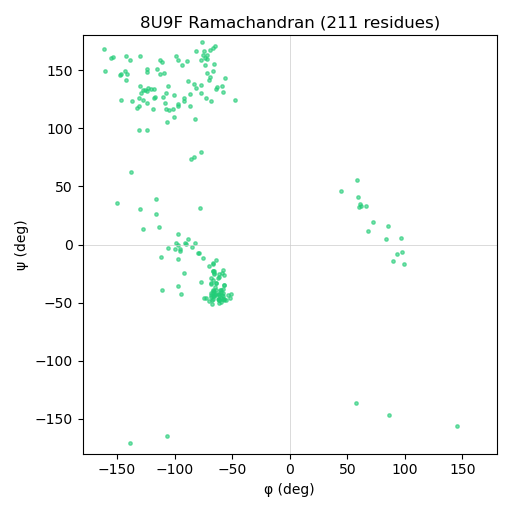0 6.08 163 GLU A N 1
ATOM 2039 C CA . GLU A 1 139 ? 35.267 8.823 16.033 1.00 5.93 163 GLU A CA 1
ATOM 2040 C C . GLU A 1 139 ? 36.114 9.067 14.791 1.00 6.00 163 GLU A C 1
ATOM 2041 O O . GLU A 1 139 ? 36.724 10.133 14.649 1.00 6.61 163 GLU A O 1
ATOM 2053 N N . TRP A 1 140 ? 36.154 8.080 13.909 1.00 6.20 164 TRP A N 1
ATOM 2054 C CA . TRP A 1 140 ? 36.755 8.178 12.601 1.00 6.96 164 TRP A CA 1
ATOM 2055 C C . TRP A 1 140 ? 38.275 8.212 12.618 1.00 7.23 164 TRP A C 1
ATOM 2056 O O . TRP A 1 140 ? 38.879 8.543 11.596 1.00 9.42 164 TRP A O 1
ATOM 2077 N N . ALA A 1 141 ? 38.933 7.772 13.704 1.00 7.37 165 ALA A N 1
ATOM 2078 C CA . ALA A 1 141 ? 40.394 7.707 13.647 1.00 8.62 165 ALA A CA 1
ATOM 2079 C C . ALA A 1 141 ? 40.904 6.636 12.686 1.00 9.00 165 ALA A C 1
ATOM 2080 O O . ALA A 1 141 ? 42.031 6.733 12.172 1.00 10.10 165 ALA A O 1
ATOM 2087 N N . GLU A 1 142 ? 40.145 5.565 12.479 1.00 9.20 166 GLU A N 1
ATOM 2088 C CA . GLU A 1 142 ? 40.528 4.389 11.686 1.00 9.71 166 GLU A CA 1
ATOM 2089 C C . GLU A 1 142 ? 41.813 3.791 12.286 1.00 9.14 166 GLU A C 1
ATOM 2090 O O . GLU A 1 142 ? 42.857 3.623 11.623 1.00 9.95 166 GLU A O 1
ATOM 2102 N N . TYR A 1 143 ? 41.729 3.484 13.578 1.00 9.43 167 TYR A N 1
ATOM 2103 C CA . TYR A 1 143 ? 42.872 3.063 14.376 1.00 9.58 167 TYR A CA 1
ATOM 2104 C C . TYR A 1 143 ? 43.691 1.981 13.683 1.00 10.96 167 TYR A C 1
ATOM 2105 O O . TYR A 1 143 ? 43.174 0.912 13.343 1.00 12.28 167 TYR A O 1
ATOM 2123 N N . GLY A 1 144 ? 44.999 2.244 13.516 1.00 11.53 168 GLY A N 1
ATOM 2124 C CA . GLY A 1 144 ? 45.942 1.279 13.001 1.00 13.00 168 GLY A CA 1
ATOM 2125 C C . GLY A 1 144 ? 46.231 1.401 11.526 1.00 15.13 168 GLY A C 1
ATOM 2126 O O . GLY A 1 144 ? 47.136 0.719 11.043 1.00 17.38 168 GLY A O 1
ATOM 2130 N N . ARG A 1 145 ? 45.529 2.257 10.791 1.00 15.47 169 ARG A N 1
ATOM 2131 C CA . ARG A 1 145 ? 45.902 2.554 9.416 1.00 17.41 169 ARG A CA 1
ATOM 2132 C C . ARG A 1 145 ? 47.349 3.060 9.392 1.00 18.31 169 ARG A C 1
ATOM 2133 O O . ARG A 1 145 ? 47.802 3.767 10.311 1.00 18.30 169 ARG A O 1
ATOM 2154 N N . ASN A 1 146 ? 48.084 2.675 8.347 1.00 19.98 170 ASN A N 1
ATOM 2155 C CA . ASN A 1 146 ? 49.368 3.302 8.009 1.00 22.67 170 ASN A CA 1
ATOM 2156 C C . ASN A 1 146 ? 50.414 3.178 9.113 1.00 23.87 170 ASN A C 1
ATOM 2157 O O . ASN A 1 146 ? 51.268 4.057 9.267 1.00 24.82 170 ASN A O 1
ATOM 2168 N N . GLY A 1 147 ? 50.398 2.085 9.878 1.00 23.18 171 GLY A N 1
ATOM 2169 C CA . GLY A 1 147 ? 51.488 1.812 10.792 1.00 22.51 171 GLY A CA 1
ATOM 2170 C C . GLY A 1 147 ? 51.333 2.307 12.217 1.00 21.08 171 GLY A C 1
ATOM 2171 O O . GLY A 1 147 ? 52.183 1.989 13.055 1.00 22.52 171 GLY A O 1
ATOM 2175 N N . TYR A 1 148 ? 50.309 3.094 12.524 1.00 17.65 172 TYR A N 1
ATOM 2176 C CA . TYR A 1 148 ? 50.043 3.469 13.909 1.00 15.41 172 TYR A CA 1
ATOM 2177 C C . TYR A 1 148 ? 49.500 2.260 14.659 1.00 14.52 172 TYR A C 1
ATOM 2178 O O . TYR A 1 148 ? 49.058 1.293 14.036 1.00 15.20 172 TYR A O 1
ATOM 2196 N N . PRO A 1 149 ? 49.518 2.283 15.994 1.00 13.64 173 PRO A N 1
ATOM 2197 C CA . PRO A 1 149 ? 49.010 1.118 16.730 1.00 13.19 173 PRO A CA 1
ATOM 2198 C C . PRO A 1 149 ? 47.539 0.851 16.422 1.00 12.72 173 PRO A C 1
ATOM 2199 O O . PRO A 1 149 ? 46.732 1.772 16.337 1.00 12.86 173 PRO A O 1
ATOM 2210 N N A SER A 1 150 ? 47.192 -0.431 16.287 0.54 13.05 174 SER A N 1
ATOM 2211 N N B SER A 1 150 ? 47.182 -0.414 16.247 0.46 12.76 174 SER A N 1
ATOM 2212 C CA A SER A 1 150 ? 45.815 -0.800 15.981 0.54 13.53 174 SER A CA 1
ATOM 2213 C CA B SER A 1 150 ? 45.784 -0.700 15.954 0.46 12.94 174 SER A CA 1
ATOM 2214 C C A SER A 1 150 ? 44.890 -0.654 17.178 0.54 12.72 174 SER A C 1
ATOM 2215 C C B SER A 1 150 ? 44.884 -0.600 17.179 0.46 12.52 174 SER A C 1
ATOM 2216 O O A SER A 1 150 ? 43.669 -0.519 16.995 0.54 12.90 174 SER A O 1
ATOM 2217 O O B SER A 1 150 ? 43.664 -0.433 17.022 0.46 12.67 174 SER A O 1
ATOM 2232 N N . GLY A 1 151 ? 45.451 -0.680 18.385 1.00 13.45 175 GLY A N 1
ATOM 2233 C CA . GLY A 1 151 ? 44.682 -0.661 19.604 1.00 13.38 175 GLY A CA 1
ATOM 2234 C C . GLY A 1 151 ? 45.110 0.463 20.536 1.00 12.46 175 GLY A C 1
ATOM 2235 O O . GLY A 1 151 ? 46.017 1.260 20.262 1.00 12.97 175 GLY A O 1
ATOM 2239 N N . SER A 1 152 ? 44.421 0.508 21.662 1.00 11.61 176 SER A N 1
ATOM 2240 C CA . SER A 1 152 ? 44.633 1.567 22.623 1.00 11.15 176 SER A CA 1
ATOM 2241 C C . SER A 1 152 ? 45.977 1.464 23.324 1.00 10.58 176 SER A C 1
ATOM 2242 O O . SER A 1 152 ? 46.438 0.380 23.693 1.00 12.20 176 SER A O 1
ATOM 2250 N N . THR A 1 153 ? 46.588 2.615 23.547 1.00 9.81 177 THR A N 1
ATOM 2251 C CA . THR A 1 153 ? 47.813 2.768 24.314 1.00 10.35 177 THR A CA 1
ATOM 2252 C C . THR A 1 153 ? 47.554 3.373 25.684 1.00 10.80 177 THR A C 1
ATOM 2253 O O . THR A 1 153 ? 48.501 3.587 26.426 1.00 12.69 177 THR A O 1
ATOM 2264 N N . GLY A 1 154 ? 46.318 3.737 26.008 1.00 10.52 178 GLY A N 1
ATOM 2265 C CA . GLY A 1 154 ? 46.036 4.497 27.206 1.00 10.91 178 GLY A CA 1
ATOM 2266 C C . GLY A 1 154 ? 46.216 5.993 27.080 1.00 9.91 178 GLY A C 1
ATOM 2267 O O . GLY A 1 154 ? 46.068 6.709 28.081 1.00 10.91 178 GLY A O 1
ATOM 2271 N N . SER A 1 155 ? 46.514 6.486 25.894 1.00 9.35 179 SER A N 1
ATOM 2272 C CA . SER A 1 155 ? 46.711 7.909 25.737 1.00 8.38 179 SER A CA 1
ATOM 2273 C C . SER A 1 155 ? 45.451 8.731 25.958 1.00 8.42 179 SER A C 1
ATOM 2274 O O . SER A 1 155 ? 45.585 9.920 26.237 1.00 8.72 179 SER A O 1
ATOM 2282 N N . PHE A 1 156 ? 44.245 8.180 25.812 1.00 7.87 180 PHE A N 1
ATOM 2283 C CA . PHE A 1 156 ? 43.069 9.045 25.880 1.00 7.66 180 PHE A CA 1
ATOM 2284 C C . PHE A 1 156 ? 42.967 9.696 27.253 1.00 7.70 180 PHE A C 1
ATOM 2285 O O . PHE A 1 156 ? 42.821 10.924 27.363 1.00 8.33 180 PHE A O 1
ATOM 2302 N N . SER A 1 157 ? 43.126 8.893 28.301 1.00 8.11 181 SER A N 1
ATOM 2303 C CA . SER A 1 157 ? 43.074 9.459 29.649 1.00 8.78 181 SER A CA 1
ATOM 2304 C C . SER A 1 157 ? 44.260 10.383 29.902 1.00 8.90 181 SER A C 1
ATOM 2305 O O . SER A 1 157 ? 44.124 11.402 30.585 1.00 9.27 181 SER A O 1
ATOM 2313 N N . ASN A 1 158 ? 45.442 10.010 29.408 1.00 8.95 182 ASN A N 1
ATOM 2314 C CA . ASN A 1 158 ? 46.597 10.861 29.593 1.00 9.27 182 ASN A CA 1
ATOM 2315 C C . ASN A 1 158 ? 46.438 12.204 28.893 1.00 8.79 182 ASN A C 1
ATOM 2316 O O . ASN A 1 158 ? 46.947 13.223 29.377 1.00 9.42 182 ASN A O 1
ATOM 2327 N N . LEU A 1 159 ? 45.745 12.224 27.739 1.00 8.75 183 LEU A N 1
ATOM 2328 C CA . LEU A 1 159 ? 45.500 13.472 27.032 1.00 8.49 183 LEU A CA 1
ATOM 2329 C C . LEU A 1 159 ? 44.574 14.368 27.838 1.00 8.81 183 LEU A C 1
ATOM 2330 O O . LEU A 1 159 ? 44.792 15.578 27.926 1.00 8.94 183 LEU A O 1
ATOM 2346 N N . ILE A 1 160 ? 43.501 13.800 28.405 1.00 8.75 184 ILE A N 1
ATOM 2347 C CA . ILE A 1 160 ? 42.609 14.561 29.263 1.00 9.01 184 ILE A CA 1
ATOM 2348 C C . ILE A 1 160 ? 43.382 15.177 30.420 1.00 9.33 184 ILE A C 1
ATOM 2349 O O . ILE A 1 160 ? 43.240 16.366 30.721 1.00 10.01 184 ILE A O 1
ATOM 2365 N N . THR A 1 161 ? 44.229 14.379 31.082 1.00 9.47 185 THR A N 1
ATOM 2366 C CA . THR A 1 161 ? 45.018 14.879 32.197 1.00 10.52 185 THR A CA 1
ATOM 2367 C C . THR A 1 161 ? 45.941 15.996 31.754 1.00 9.99 185 THR A C 1
ATOM 2368 O O . THR A 1 161 ? 46.043 17.028 32.414 1.00 10.32 185 THR A O 1
ATOM 2379 N N . ALA A 1 162 ? 46.635 15.797 30.651 1.00 9.61 186 ALA A N 1
ATOM 2380 C CA . ALA A 1 162 ? 47.571 16.813 30.182 1.00 10.67 186 ALA A CA 1
ATOM 2381 C C . ALA A 1 162 ? 46.854 18.106 29.855 1.00 11.03 186 ALA A C 1
ATOM 2382 O O . ALA A 1 162 ? 47.337 19.201 30.176 1.00 11.09 186 ALA A O 1
ATOM 2389 N N A LEU A 1 163 ? 45.701 18.014 29.204 0.52 11.37 187 LEU A N 1
ATOM 2390 N N B LEU A 1 163 ? 45.708 18.013 29.176 0.48 11.26 187 LEU A N 1
ATOM 2391 C CA A LEU A 1 163 ? 44.972 19.233 28.880 0.52 13.02 187 LEU A CA 1
ATOM 2392 C CA B LEU A 1 163 ? 44.965 19.220 28.848 0.48 12.63 187 LEU A CA 1
ATOM 2393 C C A LEU A 1 163 ? 44.448 19.895 30.131 0.52 13.06 187 LEU A C 1
ATOM 2394 C C B LEU A 1 163 ? 44.427 19.890 30.105 0.48 12.95 187 LEU A C 1
ATOM 2395 O O A LEU A 1 163 ? 44.471 21.124 30.245 0.52 14.17 187 LEU A O 1
ATOM 2396 O O B LEU A 1 163 ? 44.435 21.121 30.207 0.48 14.07 187 LEU A O 1
ATOM 2427 N N . HIS A 1 164 ? 43.919 19.109 31.058 1.00 13.54 188 HIS A N 1
ATOM 2428 C CA . HIS A 1 164 ? 43.440 19.683 32.294 1.00 16.12 188 HIS A CA 1
ATOM 2429 C C . HIS A 1 164 ? 44.542 20.494 32.957 1.00 15.70 188 HIS A C 1
ATOM 2430 O O . HIS A 1 164 ? 44.305 21.609 33.420 1.00 17.82 188 HIS A O 1
ATOM 2443 N N . ASN A 1 165 ? 45.767 19.957 32.985 1.00 14.03 189 ASN A N 1
ATOM 2444 C CA . ASN A 1 165 ? 46.867 20.640 33.639 1.00 15.11 189 ASN A CA 1
ATOM 2445 C C . ASN A 1 165 ? 47.259 21.909 32.890 1.00 12.95 189 ASN A C 1
ATOM 2446 O O . ASN A 1 165 ? 47.693 22.879 33.516 1.00 14.04 189 ASN A O 1
ATOM 2457 N N . LYS A 1 166 ? 47.151 21.910 31.569 1.00 10.83 190 LYS A N 1
ATOM 2458 C CA . LYS A 1 166 ? 47.518 23.071 30.770 1.00 10.72 190 LYS A CA 1
ATOM 2459 C C . LYS A 1 166 ? 46.466 24.158 30.807 1.00 11.30 190 LYS A C 1
ATOM 2460 O O . LYS A 1 166 ? 46.804 25.331 30.682 1.00 13.40 190 LYS A O 1
ATOM 2479 N N . MET A 1 167 ? 45.209 23.793 30.924 1.00 10.46 191 MET A N 1
ATOM 2480 C CA . MET A 1 167 ? 44.095 24.730 30.867 1.00 11.10 191 MET A CA 1
ATOM 2481 C C . MET A 1 167 ? 43.050 24.402 31.922 1.00 10.86 191 MET A C 1
ATOM 2482 O O . MET A 1 167 ? 41.902 24.113 31.604 1.00 10.82 191 MET A O 1
ATOM 2496 N N . PRO A 1 168 ? 43.409 24.468 33.208 1.00 11.93 192 PRO A N 1
ATOM 2497 C CA . PRO A 1 168 ? 42.489 23.938 34.227 1.00 13.07 192 PRO A CA 1
ATOM 2498 C C . PRO A 1 168 ? 41.198 24.716 34.327 1.00 13.41 192 PRO A C 1
ATOM 2499 O O . PRO A 1 168 ? 40.195 24.152 34.773 1.00 15.10 192 PRO A O 1
ATOM 2510 N N . GLY A 1 169 ? 41.180 25.985 33.935 1.00 12.67 193 GLY A N 1
ATOM 2511 C CA . GLY A 1 169 ? 39.995 26.816 33.958 1.00 12.92 193 GLY A CA 1
ATOM 2512 C C . GLY A 1 169 ? 39.093 26.695 32.753 1.00 12.48 193 GLY A C 1
ATOM 2513 O O . GLY A 1 169 ? 38.034 27.323 32.713 1.00 15.52 193 GLY A O 1
ATOM 2517 N N . LYS A 1 170 ? 39.456 25.905 31.777 1.00 9.25 194 LYS A N 1
ATOM 2518 C CA . LYS A 1 170 ? 38.684 25.740 30.554 1.00 8.90 194 LYS A CA 1
ATOM 2519 C C . LYS A 1 170 ? 37.838 24.459 30.646 1.00 8.31 194 LYS A C 1
ATOM 2520 O O . LYS A 1 170 ? 38.057 23.592 31.495 1.00 11.42 194 LYS A O 1
ATOM 2539 N N . THR A 1 171 ? 36.853 24.379 29.796 1.00 6.86 195 THR A N 1
ATOM 2540 C CA . THR A 1 171 ? 35.908 23.269 29.775 1.00 6.97 195 THR A CA 1
ATOM 2541 C C . THR A 1 171 ? 36.413 22.131 28.889 1.00 6.82 195 THR A C 1
ATOM 2542 O O . THR A 1 171 ? 36.947 22.371 27.800 1.00 7.50 195 THR A O 1
ATOM 2553 N N . ILE A 1 172 ? 36.184 20.905 29.341 1.00 6.57 196 ILE A N 1
ATOM 2554 C CA . ILE A 1 172 ? 36.333 19.714 28.513 1.00 6.25 196 ILE A CA 1
ATOM 2555 C C . ILE A 1 172 ? 35.006 18.961 28.531 1.00 6.26 196 ILE A C 1
ATOM 2556 O O . ILE A 1 172 ? 34.518 18.577 29.598 1.00 7.15 196 ILE A O 1
ATOM 2572 N N . THR A 1 173 ? 34.425 18.760 27.352 1.00 6.12 197 THR A N 1
ATOM 2573 C CA . THR A 1 173 ? 33.295 17.875 27.205 1.00 6.03 197 THR A CA 1
ATOM 2574 C C . THR A 1 173 ? 33.708 16.665 26.376 1.00 5.60 197 THR A C 1
ATOM 2575 O O . THR A 1 173 ? 34.682 16.710 25.622 1.00 5.73 197 THR A O 1
ATOM 2586 N N . VAL A 1 174 ? 32.954 15.578 26.517 1.00 6.10 198 VAL A N 1
ATOM 2587 C CA . VAL A 1 174 ? 33.204 14.343 25.791 1.00 6.17 198 VAL A CA 1
ATOM 2588 C C . VAL A 1 174 ? 31.897 13.833 25.191 1.00 5.73 198 VAL A C 1
ATOM 2589 O O . VAL A 1 174 ? 30.958 13.500 25.919 1.00 6.89 198 VAL A O 1
ATOM 2602 N N . PHE A 1 175 ? 31.856 13.762 23.876 1.00 5.78 199 PHE A N 1
ATOM 2603 C CA . PHE A 1 175 ? 30.789 13.088 23.153 1.00 6.36 199 PHE A CA 1
ATOM 2604 C C . PHE A 1 175 ? 31.009 11.602 23.354 1.00 6.62 199 PHE A C 1
ATOM 2605 O O . PHE A 1 175 ? 32.124 11.121 23.162 1.00 7.78 199 PHE A O 1
ATOM 2622 N N . ASN A 1 176 ? 30.006 10.876 23.825 1.00 6.39 200 ASN A N 1
ATOM 2623 C CA . ASN A 1 176 ? 30.246 9.533 24.374 1.00 6.73 200 ASN A CA 1
ATOM 2624 C C . ASN A 1 176 ? 30.299 8.468 23.274 1.00 6.34 200 ASN A C 1
ATOM 2625 O O . ASN A 1 176 ? 29.372 7.681 23.065 1.00 7.32 200 ASN A O 1
ATOM 2636 N N . TYR A 1 177 ? 31.415 8.460 22.556 1.00 6.75 201 TYR A N 1
ATOM 2637 C CA . TYR A 1 177 ? 31.656 7.560 21.434 1.00 6.18 201 TYR A CA 1
ATOM 2638 C C . TYR A 1 177 ? 33.147 7.253 21.410 1.00 6.32 201 TYR A C 1
ATOM 2639 O O . TYR A 1 177 ? 33.973 8.117 21.725 1.00 7.21 201 TYR A O 1
ATOM 2657 N N . GLY A 1 178 A 33.479 6.032 21.016 1.00 6.19 202 GLY A N 1
ATOM 2658 C CA . GLY A 1 178 A 34.852 5.584 20.960 1.00 6.15 202 GLY A CA 1
ATOM 2659 C C . GLY A 1 178 A 35.323 5.039 22.281 1.00 6.13 202 GLY A C 1
ATOM 2660 O O . GLY A 1 178 A 34.532 4.467 23.038 1.00 7.31 202 GLY A O 1
ATOM 2664 N N . TYR A 1 179 ? 36.616 5.238 22.592 1.00 6.37 203 TYR A N 1
ATOM 2665 C CA . TYR A 1 179 ? 37.278 4.611 23.746 1.00 6.63 203 TYR A CA 1
ATOM 2666 C C . TYR A 1 179 ? 36.950 5.284 25.078 1.00 7.08 203 TYR A C 1
ATOM 2667 O O . TYR A 1 179 ? 37.754 5.294 26.013 1.00 7.76 203 TYR A O 1
ATOM 2685 N N . THR A 1 180 ? 35.744 5.840 25.202 1.00 7.40 204 THR A N 1
ATOM 2686 C CA . THR A 1 180 ? 35.427 6.597 26.396 1.00 8.29 204 THR A CA 1
ATOM 2687 C C . THR A 1 180 ? 35.292 5.712 27.630 1.00 9.15 204 THR A C 1
ATOM 2688 O O . THR A 1 180 ? 35.394 6.230 28.751 1.00 10.20 204 THR A O 1
ATOM 2699 N N . SER A 1 181 ? 35.098 4.394 27.475 1.00 10.02 205 SER A N 1
ATOM 2700 C CA . SER A 1 181 ? 35.032 3.522 28.640 1.00 11.45 205 SER A CA 1
ATOM 2701 C C . SER A 1 181 ? 36.297 3.599 29.476 1.00 10.44 205 SER A C 1
ATOM 2702 O O . SER A 1 181 ? 36.255 3.251 30.660 1.00 12.11 205 SER A O 1
ATOM 2710 N N . GLU A 1 182 ? 37.411 4.031 28.882 1.00 9.42 206 GLU A N 1
ATOM 2711 C CA . GLU A 1 182 ? 38.681 4.163 29.568 1.00 9.46 206 GLU A CA 1
ATOM 2712 C C . GLU A 1 182 ? 38.760 5.360 30.495 1.00 9.38 206 GLU A C 1
ATOM 2713 O O . GLU A 1 182 ? 39.722 5.443 31.258 1.00 10.08 206 GLU A O 1
ATOM 2725 N N . LEU A 1 183 ? 37.821 6.280 30.427 1.00 8.91 207 LEU A N 1
ATOM 2726 C CA . LEU A 1 183 ? 38.015 7.594 31.025 1.00 8.76 207 LEU A CA 1
ATOM 2727 C C . LEU A 1 183 ? 37.544 7.709 32.464 1.00 9.08 207 LEU A C 1
ATOM 2728 O O . LEU A 1 183 ? 37.657 8.794 33.057 1.00 9.82 207 LEU A O 1
ATOM 2744 N N . THR A 1 184 ? 37.031 6.651 33.075 1.00 9.36 208 THR A N 1
ATOM 2745 C CA . THR A 1 184 ? 36.490 6.780 34.428 1.00 10.66 208 THR A CA 1
ATOM 2746 C C . THR A 1 184 ? 37.451 7.417 35.396 1.00 10.60 208 THR A C 1
ATOM 2747 O O . THR A 1 184 ? 37.084 8.319 36.155 1.00 11.49 208 THR A O 1
ATOM 2758 N N . GLY A 1 185 ? 38.702 6.981 35.378 1.00 11.10 209 GLY A N 1
ATOM 2759 C CA . GLY A 1 185 ? 39.677 7.453 36.336 1.00 11.44 209 GLY A CA 1
ATOM 2760 C C . GLY A 1 185 ? 40.043 8.916 36.210 1.00 11.94 209 GLY A C 1
ATOM 2761 O O . GLY A 1 185 ? 40.572 9.487 37.169 1.00 14.63 209 GLY A O 1
ATOM 2765 N N . VAL A 1 186 ? 39.723 9.552 35.089 1.00 10.95 210 VAL A N 1
ATOM 2766 C CA . VAL A 1 186 ? 40.013 10.962 34.892 1.00 10.47 210 VAL A CA 1
ATOM 2767 C C . VAL A 1 186 ? 38.730 11.788 34.796 1.00 9.45 210 VAL A C 1
ATOM 2768 O O . VAL A 1 186 ? 38.753 12.930 34.357 1.00 10.39 210 VAL A O 1
ATOM 2781 N N . ASN A 1 187 ? 37.587 11.218 35.193 1.00 9.66 211 ASN A N 1
ATOM 2782 C CA . ASN A 1 187 ? 36.328 11.884 34.948 1.00 9.46 211 ASN A CA 1
ATOM 2783 C C . ASN A 1 187 ? 36.153 13.169 35.752 1.00 9.45 211 ASN A C 1
ATOM 2784 O O . ASN A 1 187 ? 35.335 14.005 35.367 1.00 9.21 211 ASN A O 1
ATOM 2795 N N A SER A 1 188 ? 36.926 13.372 36.816 0.34 9.89 212 SER A N 1
ATOM 2796 N N B SER A 1 188 ? 36.947 13.366 36.804 0.66 10.26 212 SER A N 1
ATOM 2797 C CA A SER A 1 188 ? 36.832 14.639 37.529 0.34 10.44 212 SER A CA 1
ATOM 2798 C CA B SER A 1 188 ? 36.904 14.624 37.534 0.66 11.28 212 SER A CA 1
ATOM 2799 C C A SER A 1 188 ? 37.300 15.809 36.670 0.34 10.37 212 SER A C 1
ATOM 2800 C C B SER A 1 188 ? 37.300 15.799 36.662 0.66 10.94 212 SER A C 1
ATOM 2801 O O A SER A 1 188 ? 36.967 16.962 36.977 0.34 11.96 212 SER A O 1
ATOM 2802 O O B SER A 1 188 ? 36.935 16.946 36.963 0.66 13.28 212 SER A O 1
ATOM 2817 N N . TYR A 1 189 ? 38.057 15.543 35.602 1.00 9.32 213 TYR A N 1
ATOM 2818 C CA . TYR A 1 189 ? 38.577 16.580 34.734 1.00 9.85 213 TYR A CA 1
ATOM 2819 C C . TYR A 1 189 ? 37.666 16.871 33.554 1.00 9.33 213 TYR A C 1
ATOM 2820 O O . TYR A 1 189 ? 37.979 17.761 32.757 1.00 10.63 213 TYR A O 1
ATOM 2838 N N . ILE A 1 190 ? 36.550 16.164 33.436 1.00 8.31 214 ILE A N 1
ATOM 2839 C CA . ILE A 1 190 ? 35.625 16.304 32.329 1.00 7.76 214 ILE A CA 1
ATOM 2840 C C . ILE A 1 190 ? 34.359 16.952 32.881 1.00 7.56 214 ILE A C 1
ATOM 2841 O O . ILE A 1 190 ? 33.778 16.474 33.855 1.00 8.54 214 ILE A O 1
ATOM 2857 N N . ASP A 1 191 ? 33.923 18.044 32.264 1.00 6.94 215 ASP A N 1
ATOM 2858 C CA . ASP A 1 191 ? 32.756 18.754 32.765 1.00 6.53 215 ASP A CA 1
ATOM 2859 C C . ASP A 1 191 ? 31.459 18.024 32.470 1.00 6.03 215 ASP A C 1
ATOM 2860 O O . ASP A 1 191 ? 30.584 17.959 33.339 1.00 6.72 215 ASP A O 1
ATOM 2869 N N . TYR A 1 192 ? 31.282 17.550 31.236 1.00 6.19 216 TYR A N 1
ATOM 2870 C CA . TYR A 1 192 ? 30.057 16.858 30.834 1.00 6.04 216 TYR A CA 1
ATOM 2871 C C . TYR A 1 192 ? 30.401 15.782 29.815 1.00 5.73 216 TYR A C 1
ATOM 2872 O O . TYR A 1 192 ? 31.288 15.953 28.985 1.00 6.28 216 TYR A O 1
ATOM 2890 N N . GLY A 1 193 ? 29.638 14.688 29.882 1.00 5.89 217 GLY A N 1
ATOM 2891 C CA . GLY A 1 193 ? 29.566 13.703 28.825 1.00 5.48 217 GLY A CA 1
ATOM 2892 C C . GLY A 1 193 ? 28.214 13.786 28.143 1.00 5.42 217 GLY A C 1
ATOM 2893 O O . GLY A 1 193 ? 27.214 14.109 28.783 1.00 6.15 217 GLY A O 1
ATOM 2897 N N . ILE A 1 194 ? 28.182 13.505 26.845 1.00 5.43 218 ILE A N 1
ATOM 2898 C CA . ILE A 1 194 ? 26.991 13.695 26.036 1.00 5.35 218 ILE A CA 1
ATOM 2899 C C . ILE A 1 194 ? 26.657 12.403 25.284 1.00 5.40 218 ILE A C 1
ATOM 2900 O O . ILE A 1 194 ? 27.477 11.867 24.531 1.00 6.10 218 ILE A O 1
ATOM 2916 N N . TYR A 1 195 ? 25.445 11.908 25.466 1.00 5.28 219 TYR A N 1
ATOM 2917 C CA . TYR A 1 195 ? 24.969 10.727 24.766 1.00 5.64 219 TYR A CA 1
ATOM 2918 C C . TYR A 1 195 ? 25.015 10.925 23.252 1.00 5.49 219 TYR A C 1
ATOM 2919 O O . TYR A 1 195 ? 24.602 11.961 22.742 1.00 6.05 219 TYR A O 1
ATOM 2937 N N . ALA A 1 196 ? 25.487 9.911 22.526 1.00 5.57 220 ALA A N 1
ATOM 2938 C CA . ALA A 1 196 ? 25.812 10.044 21.109 1.00 6.21 220 ALA A CA 1
ATOM 2939 C C . ALA A 1 196 ? 24.701 9.617 20.155 1.00 5.59 220 ALA A C 1
ATOM 2940 O O . ALA A 1 196 ? 24.885 9.736 18.937 1.00 6.39 220 ALA A O 1
ATOM 2947 N N . PHE A 1 197 ? 23.589 9.094 20.667 1.00 5.16 221 PHE A N 1
ATOM 2948 C CA . PHE A 1 197 ? 22.464 8.722 19.817 1.00 5.43 221 PHE A CA 1
ATOM 2949 C C . PHE A 1 197 ? 21.301 9.671 20.097 1.00 5.42 221 PHE A C 1
ATOM 2950 O O . PHE A 1 197 ? 21.237 10.282 21.166 1.00 6.22 221 PHE A O 1
ATOM 2967 N N . PHE A 1 198 ? 20.393 9.804 19.118 1.00 5.34 222 PHE A N 1
ATOM 2968 C CA . PHE A 1 198 ? 19.507 10.950 19.111 1.00 5.57 222 PHE A CA 1
ATOM 2969 C C . PHE A 1 198 ? 18.040 10.607 19.305 1.00 5.68 222 PHE A C 1
ATOM 2970 O O . PHE A 1 198 ? 17.544 9.549 18.892 1.00 6.60 222 PHE A O 1
ATOM 2987 N N . ASN A 1 199 ? 17.333 11.568 19.880 1.00 5.58 223 ASN A N 1
ATOM 2988 C CA . ASN A 1 199 ? 15.882 11.737 19.927 1.00 5.77 223 ASN A CA 1
ATOM 2989 C C . ASN A 1 199 ? 15.178 10.763 20.866 1.00 6.33 223 ASN A C 1
ATOM 2990 O O . ASN A 1 199 ? 13.937 10.799 20.932 1.00 7.37 223 ASN A O 1
ATOM 3001 N N A SER A 1 200 ? 15.898 9.970 21.664 0.56 6.17 224 SER A N 1
ATOM 3002 N N B SER A 1 200 ? 15.905 9.974 21.644 0.44 7.50 224 SER A N 1
ATOM 3003 C CA A SER A 1 200 ? 15.307 9.083 22.674 0.56 6.66 224 SER A CA 1
ATOM 3004 C CA B SER A 1 200 ? 15.325 9.121 22.647 0.44 9.28 224 SER A CA 1
ATOM 3005 C C A SER A 1 200 ? 16.334 8.975 23.800 0.56 6.15 224 SER A C 1
ATOM 3006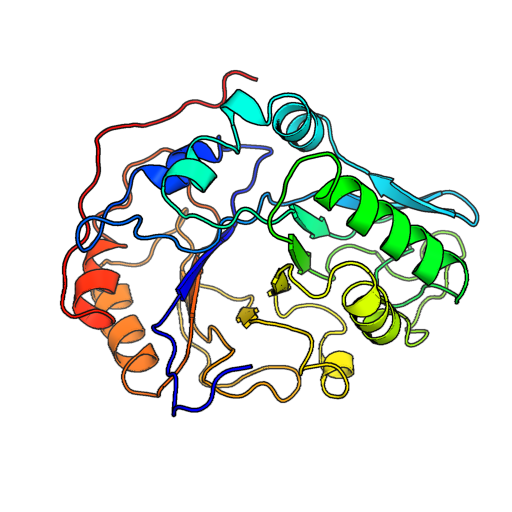 C C B SER A 1 200 ? 16.359 8.973 23.748 0.44 7.98 224 SER A C 1
ATOM 3007 O O A SER A 1 200 ? 17.490 8.666 23.508 0.56 6.57 224 SER A O 1
ATOM 3008 O O B SER A 1 200 ? 17.532 8.742 23.447 0.44 8.11 224 SER A O 1
ATOM 3023 N N A PRO A 1 201 ? 15.971 9.186 25.066 0.56 6.62 225 PRO A N 1
ATOM 3024 N N B PRO A 1 201 ? 15.965 9.071 25.005 0.44 7.75 225 PRO A N 1
ATOM 3025 C CA A PRO A 1 201 ? 16.970 9.070 26.129 0.56 7.08 225 PRO A CA 1
ATOM 3026 C CA B PRO A 1 201 ? 16.948 9.033 26.085 0.44 7.63 225 PRO A CA 1
ATOM 3027 C C A PRO A 1 201 ? 17.462 7.650 26.327 0.56 6.99 225 PRO A C 1
ATOM 3028 C C B PRO A 1 201 ? 17.457 7.629 26.339 0.44 7.19 225 PRO A C 1
ATOM 3029 O O A PRO A 1 201 ? 16.756 6.679 26.068 0.56 8.38 225 PRO A O 1
ATOM 3030 O O B PRO A 1 201 ? 16.764 6.643 26.099 0.44 8.34 225 PRO A O 1
ATOM 3051 N N . SER A 1 202 A 18.664 7.556 26.879 1.00 6.62 226 SER A N 1
ATOM 3052 C CA . SER A 1 202 A 19.171 6.349 27.501 1.00 7.01 226 SER A CA 1
ATOM 3053 C C . SER A 1 202 A 19.511 6.737 28.930 1.00 6.90 226 SER A C 1
ATOM 3054 O O . SER A 1 202 A 20.377 7.587 29.152 1.00 7.65 226 SER A O 1
ATOM 3062 N N . TRP A 1 203 ? 18.826 6.134 29.907 1.00 8.18 227 TRP A N 1
ATOM 3063 C CA . TRP A 1 203 ? 18.931 6.557 31.303 1.00 9.15 227 TRP A CA 1
ATOM 3064 C C . TRP A 1 203 ? 20.122 5.869 31.941 1.00 9.55 227 TRP A C 1
ATOM 3065 O O . TRP A 1 203 ? 20.017 4.932 32.716 1.00 12.66 227 TRP A O 1
ATOM 3086 N N . SER A 1 204 ? 21.276 6.338 31.561 1.00 8.86 228 SER A N 1
ATOM 3087 C CA . SER A 1 204 ? 22.580 5.821 31.918 1.00 9.09 228 SER A CA 1
ATOM 3088 C C . SER A 1 204 ? 23.612 6.886 31.671 1.00 8.63 228 SER A C 1
ATOM 3089 O O . SER A 1 204 ? 23.323 7.920 31.060 1.00 9.57 228 SER A O 1
ATOM 3097 N N . THR A 1 205 ? 24.817 6.651 32.171 1.00 8.17 229 THR A N 1
ATOM 3098 C CA . THR A 1 205 ? 25.916 7.549 31.901 1.00 8.81 229 THR A CA 1
ATOM 3099 C C . THR A 1 205 ? 27.108 6.727 31.414 1.00 9.84 229 THR A C 1
ATOM 3100 O O . THR A 1 205 ? 27.223 5.513 31.683 1.00 11.88 229 THR A O 1
ATOM 3111 N N . GLY A 1 206 ? 28.059 7.411 30.785 1.00 11.00 230 GLY A N 1
ATOM 3112 C CA . GLY A 1 206 ? 29.340 6.813 30.442 1.00 10.46 230 GLY A CA 1
ATOM 3113 C C . GLY A 1 206 ? 30.432 7.111 31.450 1.00 9.74 230 GLY A C 1
ATOM 3114 O O . GLY A 1 206 ? 30.360 8.079 32.201 1.00 9.13 230 GLY A O 1
ATOM 3118 N N . PHE A 1 207 ? 31.445 6.258 31.433 1.00 10.32 231 PHE A N 1
ATOM 3119 C CA . PHE A 1 207 ? 32.708 6.451 32.143 1.00 9.83 231 PHE A CA 1
ATOM 3120 C C . PHE A 1 207 ? 32.505 6.939 33.573 1.00 10.26 231 PHE A C 1
ATOM 3121 O O . PHE A 1 207 ? 33.218 7.823 34.071 1.00 10.25 231 PHE A O 1
ATOM 3138 N N . GLY A 1 208 ? 31.566 6.286 34.281 1.00 10.27 232 GLY A N 1
ATOM 3139 C CA . GLY A 1 208 ? 31.360 6.552 35.694 1.00 10.92 232 GLY A CA 1
ATOM 3140 C C . GLY A 1 208 ? 30.795 7.913 36.026 1.00 9.17 232 GLY A C 1
ATOM 3141 O O . GLY A 1 208 ? 30.796 8.305 37.198 1.00 10.32 232 GLY A O 1
ATOM 3145 N N . MET A 1 209 ? 30.322 8.665 35.049 1.00 8.42 233 MET A N 1
ATOM 3146 C CA . MET A 1 209 ? 29.903 10.028 35.321 1.00 7.59 233 MET A CA 1
ATOM 3147 C C . MET A 1 209 ? 28.642 10.026 36.165 1.00 7.18 233 MET A C 1
ATOM 3148 O O . MET A 1 209 ? 27.753 9.192 35.971 1.00 8.35 233 MET A O 1
ATOM 3162 N N . PRO A 1 210 ? 28.508 10.972 37.075 1.00 6.58 234 PRO A N 1
ATOM 3163 C CA . PRO A 1 210 ? 27.246 11.137 37.785 1.00 6.59 234 PRO A CA 1
ATOM 3164 C C . PRO A 1 210 ? 26.204 11.759 36.862 1.00 6.08 234 PRO A C 1
ATOM 3165 O O . PRO A 1 210 ? 26.531 12.462 35.906 1.00 6.31 234 PRO A O 1
ATOM 3176 N N . ASN A 1 211 ? 24.935 11.595 37.249 1.00 6.11 235 ASN A N 1
ATOM 3177 C CA . ASN A 1 211 ? 23.850 12.205 36.493 1.00 6.25 235 ASN A CA 1
ATOM 3178 C C . ASN A 1 211 ? 24.092 13.694 36.265 1.00 6.10 235 ASN A C 1
ATOM 3179 O O . ASN A 1 211 ? 23.837 14.222 35.175 1.00 6.08 235 ASN A O 1
ATOM 3190 N N . SER A 1 212 ? 24.561 14.410 37.295 1.00 5.93 236 SER A N 1
ATOM 3191 C CA . SER A 1 212 ? 24.737 15.848 37.214 1.00 6.51 236 SER A CA 1
ATOM 3192 C C . SER A 1 212 ? 25.775 16.284 36.181 1.00 6.13 236 SER A C 1
ATOM 3193 O O . SER A 1 212 ? 25.830 17.478 35.861 1.00 7.13 236 SER A O 1
ATOM 3201 N N . LYS A 1 213 ? 26.593 15.368 35.666 1.00 5.91 237 LYS A N 1
ATOM 3202 C CA . LYS A 1 213 ? 27.601 15.679 34.669 1.00 6.06 237 LYS A CA 1
ATOM 3203 C C . LYS A 1 213 ? 27.338 14.975 33.348 1.00 5.67 237 LYS A C 1
ATOM 3204 O O . LYS A 1 213 ? 28.270 14.796 32.551 1.00 7.00 237 LYS A O 1
ATOM 3223 N N . PHE A 1 214 ? 26.095 14.637 33.043 1.00 5.64 238 PHE A N 1
ATOM 3224 C CA . PHE A 1 214 ? 25.810 13.878 31.829 1.00 5.83 238 PHE A CA 1
ATOM 3225 C C . PHE A 1 214 ? 24.533 14.365 31.178 1.00 5.38 238 PHE A C 1
ATOM 3226 O O . PHE A 1 214 ? 23.565 14.736 31.852 1.00 6.61 238 PHE A O 1
ATOM 3243 N N . ALA A 1 215 ? 24.528 14.303 29.842 1.00 5.43 239 ALA A N 1
ATOM 3244 C CA . ALA A 1 215 ? 23.349 14.508 29.013 1.00 5.29 239 ALA A CA 1
ATOM 3245 C C . ALA A 1 215 ? 22.915 13.155 28.477 1.00 5.32 239 ALA A C 1
ATOM 3246 O O . ALA A 1 215 ? 23.573 12.616 27.573 1.00 5.80 239 ALA A O 1
ATOM 3253 N N . PRO A 1 216 ? 21.839 12.573 29.011 1.00 5.24 240 PRO A N 1
ATOM 3254 C CA . PRO A 1 216 ? 21.372 11.236 28.593 1.00 5.86 240 PRO A CA 1
ATOM 3255 C C . PRO A 1 216 ? 20.418 11.280 27.414 1.00 5.58 240 PRO A C 1
ATOM 3256 O O . PRO A 1 216 ? 19.866 10.257 27.010 1.00 6.78 240 PRO A O 1
ATOM 3267 N N . TYR A 1 217 ? 20.206 12.466 26.862 1.00 5.56 241 TYR A N 1
ATOM 3268 C CA . TYR A 1 217 ? 19.213 12.743 25.832 1.00 5.42 241 TYR A CA 1
ATOM 3269 C C . TYR A 1 217 ? 19.814 13.822 24.951 1.00 5.21 241 TYR A C 1
ATOM 3270 O O . TYR A 1 217 ? 20.226 14.874 25.472 1.00 5.72 241 TYR A O 1
ATOM 3288 N N . THR A 1 218 ? 19.888 13.548 23.649 1.00 4.98 242 THR A N 1
ATOM 3289 C CA . THR A 1 218 ? 20.490 14.428 22.666 1.00 5.00 242 THR A CA 1
ATOM 3290 C C . THR A 1 218 ? 19.516 14.561 21.511 1.00 4.67 242 THR A C 1
ATOM 3291 O O . THR A 1 218 ? 19.168 13.562 20.879 1.00 6.05 242 THR A O 1
ATOM 3302 N N . ILE A 1 219 ? 19.069 15.767 21.254 1.00 4.99 243 ILE A N 1
ATOM 3303 C CA . ILE A 1 219 ? 18.072 16.043 20.216 1.00 5.23 243 ILE A CA 1
ATOM 3304 C C . ILE A 1 219 ? 18.783 16.372 18.917 1.00 5.47 243 ILE A C 1
ATOM 3305 O O . ILE A 1 219 ? 19.661 17.228 18.892 1.00 6.58 243 ILE A O 1
ATOM 3321 N N A ASN A 1 220 ? 18.327 15.755 17.823 0.51 5.63 244 ASN A N 1
ATOM 3322 N N B ASN A 1 220 ? 18.456 15.663 17.850 0.49 5.77 244 ASN A N 1
ATOM 3323 C CA A ASN A 1 220 ? 18.815 16.015 16.469 0.51 6.36 244 ASN A CA 1
ATOM 3324 C CA B ASN A 1 220 ? 18.917 16.110 16.548 0.49 6.24 244 ASN A CA 1
ATOM 3325 C C A ASN A 1 220 ? 18.035 17.202 15.901 0.51 6.20 244 ASN A C 1
ATOM 3326 C C B ASN A 1 220 ? 18.034 17.265 16.098 0.49 6.07 244 ASN A C 1
ATOM 3327 O O A ASN A 1 220 ? 16.890 17.031 15.474 0.51 6.53 244 ASN A O 1
ATOM 3328 O O B ASN A 1 220 ? 16.800 17.157 16.098 0.49 6.52 244 ASN A O 1
ATOM 3349 N N . LEU A 1 221 ? 18.644 18.406 15.843 1.00 6.34 245 LEU A N 1
ATOM 3350 C CA . LEU A 1 221 ? 17.902 19.600 15.436 1.00 6.72 245 LEU A CA 1
ATOM 3351 C C . LEU A 1 221 ? 17.739 19.720 13.943 1.00 8.37 245 LEU A C 1
ATOM 3352 O O . LEU A 1 221 ? 17.086 20.665 13.485 1.00 10.95 245 LEU A O 1
ATOM 3368 N N . ASN A 1 222 ? 18.300 18.789 13.172 1.00 8.52 246 ASN A N 1
ATOM 3369 C CA . ASN A 1 222 ? 18.066 18.726 11.738 1.00 9.83 246 ASN A CA 1
ATOM 3370 C C . ASN A 1 222 ? 16.851 17.858 11.485 1.00 12.22 246 ASN A C 1
ATOM 3371 O O . ASN A 1 222 ? 15.849 18.318 10.923 1.00 16.48 246 ASN A O 1
ATOM 3382 N N A SER A 1 223 ? 16.874 16.641 11.990 0.46 13.16 247 SER A N 1
ATOM 3383 N N B SER A 1 223 ? 16.876 16.656 12.030 0.54 13.10 247 SER A N 1
ATOM 3384 C CA A SER A 1 223 ? 15.714 15.756 11.943 0.46 14.21 247 SER A CA 1
ATOM 3385 C CA B SER A 1 223 ? 15.766 15.700 11.972 0.54 14.20 247 SER A CA 1
ATOM 3386 C C A SER A 1 223 ? 15.047 15.753 13.313 0.46 13.38 247 SER A C 1
ATOM 3387 C C B SER A 1 223 ? 15.029 15.707 13.314 0.54 13.42 247 SER A C 1
ATOM 3388 O O A SER A 1 223 ? 15.183 14.821 14.105 0.46 14.04 247 SER A O 1
ATOM 3389 O O B SER A 1 223 ? 15.087 14.764 14.097 0.54 14.35 247 SER A O 1
ATOM 3404 N N . ALA A 1 224 ? 14.338 16.824 13.588 1.00 12.74 248 ALA A N 1
ATOM 3405 C CA . ALA A 1 224 ? 13.874 17.099 14.928 1.00 11.92 248 ALA A CA 1
ATOM 3406 C C . ALA A 1 224 ? 12.665 16.261 15.317 1.00 10.42 248 ALA A C 1
ATOM 3407 O O . ALA A 1 224 ? 11.785 16.010 14.488 1.00 12.44 248 ALA A O 1
ATOM 3414 N N . PRO A 1 225 ? 12.573 15.882 16.586 1.00 9.53 249 PRO A N 1
ATOM 3415 C CA . PRO A 1 225 ? 11.352 15.254 17.096 1.00 9.44 249 PRO A CA 1
ATOM 3416 C C . PRO A 1 225 ? 10.278 16.314 17.292 1.00 9.37 249 PRO A C 1
ATOM 3417 O O . PRO A 1 225 ? 10.525 17.511 17.128 1.00 10.12 249 PRO A O 1
ATOM 3428 N N . SER A 1 226 ? 9.072 15.880 17.643 1.00 9.25 250 SER A N 1
ATOM 3429 C CA . SER A 1 226 ? 8.042 16.855 17.957 1.00 9.36 250 SER A CA 1
ATOM 3430 C C . SER A 1 226 ? 8.409 17.643 19.212 1.00 8.79 250 SER A C 1
ATOM 3431 O O . SER A 1 226 ? 9.129 17.169 20.093 1.00 8.62 250 SER A O 1
ATOM 3439 N N . ALA A 1 227 ? 7.853 18.849 19.305 1.00 8.96 251 ALA A N 1
ATOM 3440 C CA . ALA A 1 227 ? 8.023 19.642 20.519 1.00 9.02 251 ALA A CA 1
ATOM 3441 C C . ALA A 1 227 ? 7.515 18.893 21.745 1.00 8.20 251 ALA A C 1
ATOM 3442 O O . ALA A 1 227 ? 8.132 18.971 22.812 1.00 8.52 251 ALA A O 1
ATOM 3449 N N . ALA A 1 228 ? 6.411 18.154 21.616 1.00 8.35 252 ALA A N 1
ATOM 3450 C CA . ALA A 1 228 ? 5.865 17.424 22.742 1.00 8.13 252 ALA A CA 1
ATOM 3451 C C . ALA A 1 228 ? 6.796 16.308 23.185 1.00 8.01 252 ALA A C 1
ATOM 3452 O O . ALA A 1 228 ? 6.947 16.069 24.382 1.00 8.15 252 ALA A O 1
ATOM 3459 N N . SER A 1 229 ? 7.377 15.583 22.239 1.00 7.67 253 SER A N 1
ATOM 3460 C CA . SER A 1 229 ? 8.348 14.549 22.587 1.00 7.65 253 SER A CA 1
ATOM 3461 C C . SER A 1 229 ? 9.506 15.142 23.377 1.00 7.43 253 SER A C 1
ATOM 3462 O O . SER A 1 229 ? 9.903 14.616 24.433 1.00 7.65 253 SER A O 1
ATOM 3470 N N . ALA A 1 230 ? 10.037 16.268 22.891 1.00 7.47 254 ALA A N 1
ATOM 3471 C CA . ALA A 1 230 ? 11.139 16.945 23.574 1.00 7.55 254 ALA A CA 1
ATOM 3472 C C . ALA A 1 230 ? 10.720 17.459 24.940 1.00 7.13 254 ALA A C 1
ATOM 3473 O O . ALA A 1 230 ? 11.493 17.376 25.893 1.00 7.41 254 ALA A O 1
ATOM 3480 N N . GLN A 1 231 ? 9.506 17.973 25.054 1.00 7.30 255 GLN A N 1
ATOM 3481 C CA . GLN A 1 231 ? 8.991 18.449 26.331 1.00 7.67 255 GLN A CA 1
ATOM 3482 C C . GLN A 1 231 ? 8.935 17.318 27.341 1.00 7.44 255 GLN A C 1
ATOM 3483 O O . GLN A 1 231 ? 9.418 17.462 28.467 1.00 8.16 255 GLN A O 1
ATOM 3497 N N . LEU A 1 232 ? 8.338 16.200 26.963 1.00 7.53 256 LEU A N 1
ATOM 3498 C CA . LEU A 1 232 ? 8.189 15.094 27.910 1.00 7.96 256 LEU A CA 1
ATOM 3499 C C . LEU A 1 232 ? 9.533 14.496 28.284 1.00 7.53 256 LEU A C 1
ATOM 3500 O O . LEU A 1 232 ? 9.810 14.255 29.456 1.00 7.98 256 LEU A O 1
ATOM 3516 N N . TYR A 1 233 ? 10.398 14.226 27.308 1.00 7.09 257 TYR A N 1
ATOM 3517 C CA . TYR A 1 233 ? 11.681 13.629 27.649 1.00 7.10 257 TYR A CA 1
ATOM 3518 C C . TYR A 1 233 ? 12.545 14.592 28.458 1.00 7.08 257 TYR A C 1
ATOM 3519 O O . TYR A 1 233 ? 13.220 14.174 29.395 1.00 7.49 257 TYR A O 1
ATOM 3537 N N . SER A 1 234 ? 12.545 15.888 28.111 1.00 7.20 258 SER A N 1
ATOM 3538 C CA . SER A 1 234 ? 13.342 16.850 28.878 1.00 7.87 258 SER A CA 1
ATOM 3539 C C . SER A 1 234 ? 12.818 17.006 30.287 1.00 7.51 258 SER A C 1
ATOM 3540 O O . SER A 1 234 ? 13.601 17.221 31.212 1.00 7.48 258 SER A O 1
ATOM 3548 N N . GLY A 1 235 ? 11.514 16.838 30.486 1.00 7.71 259 GLY A N 1
ATOM 3549 C CA . GLY A 1 235 ? 10.997 16.851 31.842 1.00 8.40 259 GLY A CA 1
ATOM 3550 C C . GLY A 1 235 ? 11.519 15.679 32.647 1.00 7.93 259 GLY A C 1
ATOM 3551 O O . GLY A 1 235 ? 11.790 15.805 33.843 1.00 8.56 259 GLY A O 1
ATOM 3555 N N . GLN A 1 236 ? 11.677 14.517 32.004 1.00 8.12 260 GLN A N 1
ATOM 3556 C CA . GLN A 1 236 ? 12.257 13.338 32.653 1.00 9.08 260 GLN A CA 1
ATOM 3557 C C . GLN A 1 236 ? 13.746 13.560 32.954 1.00 8.17 260 GLN A C 1
ATOM 3558 O O . GLN A 1 236 ? 14.223 13.194 34.020 1.00 8.74 260 GLN A O 1
ATOM 3572 N N . VAL A 1 237 ? 14.491 14.172 32.020 1.00 8.02 261 VAL A N 1
ATOM 3573 C CA . VAL A 1 237 ? 15.894 14.504 32.265 1.00 8.25 261 VAL A CA 1
ATOM 3574 C C . VAL A 1 237 ? 16.017 15.340 33.528 1.00 7.91 261 VAL A C 1
ATOM 3575 O O . VAL A 1 237 ? 16.848 15.077 34.414 1.00 8.94 261 VAL A O 1
ATOM 3588 N N . ALA A 1 238 ? 15.175 16.375 33.628 1.00 8.05 262 ALA A N 1
ATOM 3589 C CA . ALA A 1 238 ? 15.235 17.266 34.775 1.00 8.31 262 ALA A CA 1
ATOM 3590 C C . ALA A 1 238 ? 14.848 16.536 36.053 1.00 8.69 262 ALA A C 1
ATOM 3591 O O . ALA A 1 238 ? 15.542 16.647 37.072 1.00 10.25 262 ALA A O 1
ATOM 3598 N N A SER A 1 239 ? 13.742 15.790 36.009 0.49 8.60 263 SER A N 1
ATOM 3599 N N B SER A 1 239 ? 13.743 15.777 36.021 0.51 8.50 263 SER A N 1
ATOM 3600 C CA A SER A 1 239 ? 13.248 15.097 37.193 0.49 10.08 263 SER A CA 1
ATOM 3601 C CA B SER A 1 239 ? 13.260 15.122 37.238 0.51 9.83 263 SER A CA 1
ATOM 3602 C C A SER A 1 239 ? 14.266 14.131 37.762 0.49 9.94 263 SER A C 1
ATOM 3603 C C B SER A 1 239 ? 14.276 14.129 37.780 0.51 9.81 263 SER A C 1
ATOM 3604 O O A SER A 1 239 ? 14.368 13.972 38.983 0.49 10.54 263 SER A O 1
ATOM 3605 O O B SER A 1 239 ? 14.395 13.952 38.998 0.51 10.42 263 SER A O 1
ATOM 3620 N N . LYS A 1 240 ? 14.986 13.442 36.894 1.00 9.94 264 LYS A N 1
ATOM 3621 C CA . LYS A 1 240 ? 15.975 12.460 37.293 1.00 10.43 264 LYS A CA 1
ATOM 3622 C C . LYS A 1 240 ? 17.310 13.059 37.674 1.00 10.59 264 LYS A C 1
ATOM 3623 O O . LYS A 1 240 ? 18.228 12.310 38.056 1.00 11.98 264 LYS A O 1
ATOM 3642 N N . GLY A 1 241 ? 17.450 14.381 37.621 1.00 10.32 265 GLY A N 1
ATOM 3643 C CA . GLY A 1 241 ? 18.641 15.012 38.144 1.00 9.83 265 GLY A CA 1
ATOM 3644 C C . GLY A 1 241 ? 19.819 15.098 37.210 1.00 8.20 265 GLY A C 1
ATOM 3645 O O . GLY A 1 241 ? 20.939 15.350 37.649 1.00 8.79 265 GLY A O 1
ATOM 3649 N N . TYR A 1 242 ? 19.617 14.905 35.919 1.00 7.16 266 TYR A N 1
ATOM 3650 C CA . TYR A 1 242 ? 20.711 15.027 34.992 1.00 6.36 266 TYR A CA 1
ATOM 3651 C C . TYR A 1 242 ? 21.091 16.490 34.799 1.00 6.95 266 TYR A C 1
ATOM 3652 O O . TYR A 1 242 ? 20.271 17.394 34.943 1.00 8.27 266 TYR A O 1
ATOM 3670 N N . GLY A 1 243 ? 22.349 16.696 34.431 1.00 6.44 267 GLY A N 1
ATOM 3671 C CA . GLY A 1 243 ? 22.900 18.028 34.366 1.00 6.62 267 GLY A CA 1
ATOM 3672 C C . GLY A 1 243 ? 22.980 18.678 33.018 1.00 5.66 267 GLY A C 1
ATOM 3673 O O . GLY A 1 243 ? 23.386 19.845 32.945 1.00 6.15 267 GLY A O 1
ATOM 3677 N N . ALA A 1 244 ? 22.624 17.986 31.953 1.00 5.61 268 ALA A N 1
ATOM 3678 C CA . ALA A 1 244 ? 22.732 18.562 30.624 1.00 5.57 268 ALA A CA 1
ATOM 3679 C C . ALA A 1 244 ? 21.749 17.898 29.678 1.00 4.99 268 ALA A C 1
ATOM 3680 O O . ALA A 1 244 ? 21.279 16.782 29.915 1.00 5.46 268 ALA A O 1
ATOM 3687 N N . ILE A 1 245 ? 21.476 18.599 28.581 1.00 5.33 269 ILE A N 1
ATOM 3688 C CA . ILE A 1 245 ? 20.767 18.105 27.420 1.00 5.39 269 ILE A CA 1
ATOM 3689 C C . ILE A 1 245 ? 21.641 18.403 26.217 1.00 4.76 269 ILE A C 1
ATOM 3690 O O . ILE A 1 245 ? 22.190 19.501 26.094 1.00 5.14 269 ILE A O 1
ATOM 3706 N N . GLY A 1 246 ? 21.809 17.409 25.349 1.00 4.86 270 GLY A N 1
ATOM 3707 C CA . GLY A 1 246 ? 22.560 17.582 24.120 1.00 5.11 270 GLY A CA 1
ATOM 3708 C C . GLY A 1 246 ? 21.688 17.935 22.958 1.00 4.57 270 GLY A C 1
ATOM 3709 O O . GLY A 1 246 ? 20.498 17.605 22.905 1.00 4.86 270 GLY A O 1
ATOM 3713 N N . TYR A 1 247 ? 22.303 18.602 21.978 1.00 4.61 271 TYR A N 1
ATOM 3714 C CA . TYR A 1 247 ? 21.648 18.984 20.743 1.00 5.21 271 TYR A CA 1
ATOM 3715 C C . TYR A 1 247 ? 22.671 18.818 19.637 1.00 5.43 271 TYR A C 1
ATOM 3716 O O . TYR A 1 247 ? 23.788 19.319 19.748 1.00 6.49 271 TYR A O 1
ATOM 3734 N N A TYR A 1 248 ? 22.273 18.166 18.559 0.37 5.55 272 TYR A N 1
ATOM 3735 N N B TYR A 1 248 ? 22.312 18.132 18.568 0.63 5.80 272 TYR A N 1
ATOM 3736 C CA A TYR A 1 248 ? 23.187 17.887 17.469 0.37 5.34 272 TYR A CA 1
ATOM 3737 C CA B TYR A 1 248 ? 23.243 17.913 17.471 0.63 5.53 272 TYR A CA 1
ATOM 3738 C C A TYR A 1 248 ? 22.665 18.482 16.167 0.37 5.04 272 TYR A C 1
ATOM 3739 C C B TYR A 1 248 ? 22.682 18.507 16.191 0.63 5.02 272 TYR A C 1
ATOM 3740 O O A TYR A 1 248 ? 21.524 18.217 15.771 0.37 5.31 272 TYR A O 1
ATOM 3741 O O B TYR A 1 248 ? 21.526 18.257 15.832 0.63 5.93 272 TYR A O 1
ATOM 3776 N N . ASP A 1 249 ? 23.510 19.254 15.480 1.00 5.21 273 ASP A N 1
ATOM 3777 C CA . ASP A 1 249 ? 23.239 19.707 14.118 1.00 5.88 273 ASP A CA 1
ATOM 3778 C C . ASP A 1 249 ? 22.144 20.776 14.048 1.00 5.75 273 ASP A C 1
ATOM 3779 O O . ASP A 1 249 ? 21.220 20.705 13.244 1.00 6.24 273 ASP A O 1
ATOM 3788 N N . LEU A 1 250 ? 22.280 21.815 14.879 1.00 5.69 274 LEU A N 1
ATOM 3789 C CA . LEU A 1 250 ? 21.494 23.039 14.696 1.00 5.43 274 LEU A CA 1
ATOM 3790 C C . LEU A 1 250 ? 21.755 23.608 13.312 1.00 5.48 274 LEU A C 1
ATOM 3791 O O . LEU A 1 250 ? 22.909 23.764 12.908 1.00 5.88 274 LEU A O 1
ATOM 3807 N N . ARG A 1 251 ? 20.685 23.943 12.593 1.00 5.76 275 ARG A N 1
ATOM 3808 C CA . ARG A 1 251 ? 20.777 24.520 11.266 1.00 6.65 275 ARG A CA 1
ATOM 3809 C C . ARG A 1 251 ? 20.416 26.023 11.362 1.00 7.01 275 ARG A C 1
ATOM 3810 O O . ARG A 1 251 ? 20.448 26.603 12.436 1.00 8.61 275 ARG A O 1
ATOM 3831 N N . ALA A 1 252 ? 20.141 26.667 10.226 1.00 7.44 276 ALA A N 1
ATOM 3832 C CA . ALA A 1 252 ? 19.828 28.096 10.208 1.00 8.49 276 ALA A CA 1
ATOM 3833 C C . ALA A 1 252 ? 18.335 28.349 10.139 1.00 8.84 276 ALA A C 1
ATOM 3834 O O . ALA A 1 252 ? 17.923 29.511 10.068 1.00 11.57 276 ALA A O 1
ATOM 3841 N N . ASN A 1 253 ? 17.525 27.308 10.132 1.00 9.18 277 ASN A N 1
ATOM 3842 C CA . ASN A 1 253 ? 16.093 27.407 10.267 1.00 9.48 277 ASN A CA 1
ATOM 3843 C C . ASN A 1 253 ? 15.672 27.701 11.680 1.00 10.07 277 ASN A C 1
ATOM 3844 O O . ASN A 1 253 ? 16.406 27.433 12.631 1.00 12.86 277 ASN A O 1
ATOM 3855 N N . ASN A 1 254 ? 14.449 28.152 11.860 1.00 9.95 278 ASN A N 1
ATOM 3856 C CA . ASN A 1 254 ? 13.972 28.495 13.193 1.00 8.97 278 ASN A CA 1
ATOM 3857 C C . ASN A 1 254 ? 13.390 27.241 13.841 1.00 7.87 278 ASN A C 1
ATOM 3858 O O . ASN A 1 254 ? 12.273 26.837 13.516 1.00 8.72 278 ASN A O 1
ATOM 3869 N N A ILE A 1 255 ? 14.152 26.609 14.750 0.52 7.30 279 ILE A N 1
ATOM 3870 N N B ILE A 1 255 ? 14.120 26.688 14.794 0.48 6.81 279 ILE A N 1
ATOM 3871 C CA A ILE A 1 255 ? 13.694 25.409 15.468 0.52 7.23 279 ILE A CA 1
ATOM 3872 C CA B ILE A 1 255 ? 13.755 25.455 15.457 0.48 6.31 279 ILE A CA 1
ATOM 3873 C C A ILE A 1 255 ? 13.176 25.728 16.875 0.52 6.29 279 ILE A C 1
ATOM 3874 C C B ILE A 1 255 ? 13.242 25.736 16.876 0.48 6.10 279 ILE A C 1
ATOM 3875 O O A ILE A 1 255 ? 13.142 24.855 17.744 0.52 6.40 279 ILE A O 1
ATOM 3876 O O B ILE A 1 255 ? 13.249 24.865 17.736 0.48 6.56 279 ILE A O 1
ATOM 3907 N N . VAL A 1 256 ? 12.744 26.959 17.105 1.00 6.43 280 VAL A N 1
ATOM 3908 C CA . VAL A 1 256 ? 12.320 27.346 18.440 1.00 7.01 280 VAL A CA 1
ATOM 3909 C C . VAL A 1 256 ? 11.191 26.479 18.961 1.00 6.65 280 VAL A C 1
ATOM 3910 O O . VAL A 1 256 ? 11.055 26.347 20.173 1.00 7.02 280 VAL A O 1
ATOM 3923 N N . SER A 1 257 ? 10.330 25.937 18.104 1.00 6.73 281 SER A N 1
ATOM 3924 C CA . SER A 1 257 ? 9.240 25.165 18.671 1.00 7.87 281 SER A CA 1
ATOM 3925 C C . SER A 1 257 ? 9.763 24.007 19.539 1.00 6.78 281 SER A C 1
ATOM 3926 O O . SER A 1 257 ? 9.214 23.722 20.615 1.00 7.44 281 SER A O 1
ATOM 3934 N N A VAL A 1 258 ? 10.807 23.327 19.083 0.77 6.95 282 VAL A N 1
ATOM 3935 N N B VAL A 1 258 ? 10.836 23.329 19.101 0.23 7.26 282 VAL A N 1
ATOM 3936 C CA A VAL A 1 258 ? 11.376 22.219 19.843 0.77 7.10 282 VAL A CA 1
ATOM 3937 C CA B VAL A 1 258 ? 11.338 22.210 19.896 0.23 7.73 282 VAL A CA 1
ATOM 3938 C C A VAL A 1 258 ? 12.075 22.717 21.101 0.77 6.35 282 VAL A C 1
ATOM 3939 C C B VAL A 1 258 ? 12.085 22.715 21.126 0.23 7.04 282 VAL A C 1
ATOM 3940 O O A VAL A 1 258 ? 11.912 22.137 22.180 0.77 6.52 282 VAL A O 1
ATOM 3941 O O B VAL A 1 258 ? 11.999 22.116 22.206 0.23 7.23 282 VAL A O 1
ATOM 3966 N N . LEU A 1 259 ? 12.835 23.816 20.990 1.00 6.27 283 LEU A N 1
ATOM 3967 C CA . LEU A 1 259 ? 13.537 24.349 22.139 1.00 6.34 283 LEU A CA 1
ATOM 3968 C C . LEU A 1 259 ? 12.558 24.876 23.174 1.00 6.45 283 LEU A C 1
ATOM 3969 O O . LEU A 1 259 ? 12.817 24.792 24.378 1.00 6.99 283 LEU A O 1
ATOM 3985 N N . ASN A 1 260 ? 11.414 25.423 22.729 1.00 6.61 284 ASN A N 1
ATOM 3986 C CA . ASN A 1 260 ? 10.409 25.887 23.673 1.00 6.67 284 ASN A CA 1
ATOM 3987 C C . ASN A 1 260 ? 9.779 24.685 24.391 1.00 7.05 284 ASN A C 1
ATOM 3988 O O . ASN A 1 260 ? 9.436 24.790 25.567 1.00 7.64 284 ASN A O 1
ATOM 3999 N N . GLY A 1 261 ? 9.662 23.546 23.709 1.00 7.02 285 GLY A N 1
ATOM 4000 C CA . GLY A 1 261 ? 9.250 22.314 24.391 1.00 7.11 285 GLY A CA 1
ATOM 4001 C C . GLY A 1 261 ? 10.193 21.930 25.511 1.00 6.62 285 GLY A C 1
ATOM 4002 O O . GLY A 1 261 ? 9.768 21.587 26.616 1.00 7.26 285 GLY A O 1
ATOM 4006 N N . VAL A 1 262 ? 11.493 22.032 25.254 1.00 6.19 286 VAL A N 1
ATOM 4007 C CA . VAL A 1 262 ? 12.488 21.778 26.287 1.00 6.38 286 VAL A CA 1
ATOM 4008 C C . VAL A 1 262 ? 12.385 22.836 27.396 1.00 6.17 286 VAL A C 1
ATOM 4009 O O . VAL A 1 262 ? 12.477 22.535 28.589 1.00 6.78 286 VAL A O 1
ATOM 4022 N N . ALA A 1 263 ? 12.256 24.103 27.020 1.00 6.29 287 ALA A N 1
ATOM 4023 C CA . ALA A 1 263 ? 12.104 25.153 28.025 1.00 6.75 287 ALA A CA 1
ATOM 4024 C C . ALA A 1 263 ? 10.963 24.838 28.974 1.00 7.07 287 ALA A C 1
ATOM 4025 O O . ALA A 1 263 ? 11.094 25.007 30.184 1.00 7.37 287 ALA A O 1
ATOM 4032 N N . LYS A 1 264 ? 9.843 24.373 28.438 1.00 7.15 288 LYS A N 1
ATOM 4033 C CA . LYS A 1 264 ? 8.708 24.026 29.283 1.00 7.54 288 LYS A CA 1
ATOM 4034 C C . LYS A 1 264 ? 9.032 22.810 30.134 1.00 7.72 288 LYS A C 1
ATOM 4035 O O . LYS A 1 264 ? 8.802 22.815 31.348 1.00 9.30 288 LYS A O 1
ATOM 4054 N N . GLY A 1 265 ? 9.509 21.741 29.501 1.00 7.42 289 GLY A N 1
ATOM 4055 C CA . GLY A 1 265 ? 9.672 20.482 30.214 1.00 7.93 289 GLY A CA 1
ATOM 4056 C C . GLY A 1 265 ? 10.777 20.499 31.241 1.00 7.55 289 GLY A C 1
ATOM 4057 O O . GLY A 1 265 ? 10.576 20.058 32.373 1.00 9.02 289 GLY A O 1
ATOM 4061 N N . ALA A 1 266 ? 11.969 20.971 30.871 1.00 7.64 290 ALA A N 1
ATOM 4062 C CA . ALA A 1 266 ? 13.109 20.930 31.778 1.00 8.00 290 ALA A CA 1
ATOM 4063 C C . ALA A 1 266 ? 13.267 22.188 32.613 1.00 8.22 290 ALA A C 1
ATOM 4064 O O . ALA A 1 266 ? 13.909 22.118 33.662 1.00 9.89 290 ALA A O 1
ATOM 4071 N N . PHE A 1 267 ? 12.758 23.341 32.160 1.00 8.26 291 PHE A N 1
ATOM 4072 C CA . PHE A 1 267 ? 13.068 24.617 32.797 1.00 8.49 291 PHE A CA 1
ATOM 4073 C C . PHE A 1 267 ? 11.827 25.338 33.302 1.00 9.25 291 PHE A C 1
ATOM 4074 O O . PHE A 1 267 ? 11.956 26.393 33.917 1.00 10.87 291 PHE A O 1
ATOM 4091 N N A LYS A 1 268 ? 10.633 24.803 33.062 0.51 9.41 292 LYS A N 1
ATOM 4092 N N B LYS A 1 268 ? 10.631 24.804 33.074 0.49 9.00 292 LYS A N 1
ATOM 4093 C CA A LYS A 1 268 ? 9.384 25.458 33.455 0.51 11.08 292 LYS A CA 1
ATOM 4094 C CA B LYS A 1 268 ? 9.387 25.477 33.459 0.49 10.20 292 LYS A CA 1
ATOM 4095 C C A LYS A 1 268 ? 9.356 26.902 32.960 0.51 10.10 292 LYS A C 1
ATOM 4096 C C B LYS A 1 268 ? 9.373 26.916 32.965 0.49 9.64 292 LYS A C 1
ATOM 4097 O O A LYS A 1 268 ? 8.921 27.821 33.661 0.51 11.65 292 LYS A O 1
ATOM 4098 O O B LYS A 1 268 ? 8.973 27.846 33.672 0.49 11.24 292 LYS A O 1
ATOM 4135 N N . SER A 1 269 ? 9.789 27.087 31.717 1.00 8.91 293 SER A N 1
ATOM 4136 C CA . SER A 1 269 ? 9.911 28.389 31.114 1.00 8.97 293 SER A CA 1
ATOM 4137 C C . SER A 1 269 ? 9.549 28.303 29.639 1.00 8.10 293 SER A C 1
ATOM 4138 O O . SER A 1 269 ? 8.834 27.397 29.211 1.00 8.69 293 SER A O 1
ATOM 4146 N N . THR A 1 270 ? 10.008 29.279 28.853 1.00 8.23 294 THR A N 1
ATOM 4147 C CA . THR A 1 270 ? 9.742 29.359 27.426 1.00 8.38 294 THR A CA 1
ATOM 4148 C C . THR A 1 270 ? 11.026 29.790 26.718 1.00 7.73 294 THR A C 1
ATOM 4149 O O . THR A 1 270 ? 11.926 30.366 27.320 1.00 8.84 294 THR A O 1
ATOM 4160 N N . CYS A 1 271 ? 11.090 29.496 25.431 1.00 7.26 295 CYS A N 1
ATOM 4161 C CA . CYS A 1 271 ? 12.179 29.934 24.580 1.00 7.31 295 CYS A CA 1
ATOM 4162 C C . CYS A 1 271 ? 11.596 30.738 23.428 1.00 7.64 295 CYS A C 1
ATOM 4163 O O . CYS A 1 271 ? 10.583 30.344 22.859 1.00 9.14 295 CYS A O 1
ATOM 4171 N N A THR A 1 272 ? 12.224 31.871 23.102 0.67 7.88 296 THR A N 1
ATOM 4172 N N B THR A 1 272 ? 12.281 31.820 23.053 0.33 8.20 296 THR A N 1
ATOM 4173 C CA A THR A 1 272 ? 11.840 32.704 21.968 0.67 8.46 296 THR A CA 1
ATOM 4174 C CA B THR A 1 272 ? 11.861 32.691 21.961 0.33 8.75 296 THR A CA 1
ATOM 4175 C C A THR A 1 272 ? 12.998 32.786 20.977 0.67 7.42 296 THR A C 1
ATOM 4176 C C B THR A 1 272 ? 13.012 32.836 20.976 0.33 7.99 296 THR A C 1
ATOM 4177 O O A THR A 1 272 ? 14.168 32.515 21.301 0.67 8.52 296 THR A O 1
ATOM 4178 O O B THR A 1 272 ? 14.190 32.692 21.322 0.33 8.65 296 THR A O 1
ATOM 4199 N N . TYR A 1 273 ? 12.646 33.120 19.738 1.00 7.27 297 TYR A N 1
ATOM 4200 C CA . TYR A 1 273 ? 13.597 33.324 18.656 1.00 6.51 297 TYR A CA 1
ATOM 4201 C C . TYR A 1 273 ? 13.797 34.825 18.435 1.00 6.36 297 TYR A C 1
ATOM 4202 O O . TYR A 1 273 ? 12.820 35.586 18.454 1.00 7.58 297 TYR A O 1
ATOM 4220 N N . ASP A 1 274 ? 15.033 35.239 18.215 1.00 6.02 298 ASP A N 1
ATOM 4221 C CA . ASP A 1 274 ? 15.342 36.649 18.036 1.00 6.15 298 ASP A CA 1
ATOM 4222 C C . ASP A 1 274 ? 15.277 37.108 16.587 1.00 6.15 298 ASP A C 1
ATOM 4223 O O . ASP A 1 274 ? 15.494 38.297 16.319 1.00 6.84 298 ASP A O 1
ATOM 4232 N N . GLY A 1 275 ? 14.941 36.223 15.655 1.00 6.33 299 GLY A N 1
ATOM 4233 C CA . GLY A 1 275 ? 14.814 36.575 14.261 1.00 6.87 299 GLY A CA 1
ATOM 4234 C C . GLY A 1 275 ? 16.067 36.440 13.429 1.00 6.56 299 GLY A C 1
ATOM 4235 O O . GLY A 1 275 ? 15.976 36.555 12.204 1.00 7.52 299 GLY A O 1
ATOM 4239 N N . ASN A 1 276 ? 17.227 36.292 14.061 1.00 6.39 300 ASN A N 1
ATOM 4240 C CA . ASN A 1 276 ? 18.492 36.285 13.343 1.00 6.48 300 ASN A CA 1
ATOM 4241 C C . ASN A 1 276 ? 18.787 34.909 12.751 1.00 6.24 300 ASN A C 1
ATOM 4242 O O . ASN A 1 276 ? 19.142 33.964 13.466 1.00 6.98 300 ASN A O 1
ATOM 4253 N N . SER A 1 277 ? 18.679 34.796 11.447 1.00 7.41 301 SER A N 1
ATOM 4254 C CA . SER A 1 277 ? 19.159 33.660 10.689 1.00 8.18 301 SER A CA 1
ATOM 4255 C C . SER A 1 277 ? 20.418 34.050 9.974 1.00 7.98 301 SER A C 1
ATOM 4256 O O . SER A 1 277 ? 20.384 34.908 9.110 1.00 9.73 301 SER A O 1
ATOM 4264 N N . TYR A 1 278 ? 21.537 33.421 10.319 1.00 7.52 302 TYR A N 1
ATOM 4265 C CA . TYR A 1 278 ? 22.835 33.792 9.787 1.00 7.66 302 TYR A CA 1
ATOM 4266 C C . TYR A 1 278 ? 23.229 32.822 8.695 1.00 7.85 302 TYR A C 1
ATOM 4267 O O . TYR A 1 278 ? 23.459 31.641 8.980 1.00 8.42 302 TYR A O 1
ATOM 4285 N N . PRO A 1 279 ? 23.387 33.278 7.456 1.00 9.10 303 PRO A N 1
ATOM 4286 C CA . PRO A 1 279 ? 23.892 32.400 6.396 1.00 9.73 303 PRO A CA 1
ATOM 4287 C C . PRO A 1 279 ? 25.368 32.131 6.613 1.00 9.13 303 PRO A C 1
ATOM 4288 O O . PRO A 1 279 ? 26.066 32.873 7.306 1.00 9.57 303 PRO A O 1
ATOM 4299 N N . LYS A 1 280 ? 25.842 31.051 6.006 1.00 10.13 304 LYS A N 1
ATOM 4300 C CA . LYS A 1 280 ? 27.266 30.756 5.921 1.00 10.37 304 LYS A CA 1
ATOM 4301 C C . LYS A 1 280 ? 27.751 31.349 4.634 1.00 14.08 304 LYS A C 1
ATOM 4302 O O . LYS A 1 280 ? 27.685 30.704 3.586 1.00 15.06 304 LYS A O 1
ATOM 4321 N N A ASN A 1 281 ? 28.203 32.595 4.693 0.53 16.80 305 ASN A N 1
ATOM 4322 N N B ASN A 1 281 ? 28.152 32.628 4.676 0.47 17.20 305 ASN A N 1
ATOM 4323 C CA A ASN A 1 281 ? 28.713 33.270 3.491 0.53 20.74 305 ASN A CA 1
ATOM 4324 C CA B ASN A 1 281 ? 28.712 33.346 3.509 0.47 21.11 305 ASN A CA 1
ATOM 4325 C C A ASN A 1 281 ? 30.230 33.174 3.414 0.53 21.41 305 ASN A C 1
ATOM 4326 C C B ASN A 1 281 ? 30.238 33.223 3.505 0.47 21.56 305 ASN A C 1
ATOM 4327 O O A ASN A 1 281 ? 30.937 34.161 3.188 0.53 23.43 305 ASN A O 1
ATOM 4328 O O B ASN A 1 281 ? 30.959 34.223 3.446 0.47 23.39 305 ASN A O 1
ATOM 4349 N N . TYR A 1 282 ? 30.741 31.991 3.670 1.00 20.19 306 TYR A N 1
ATOM 4350 C CA . TYR A 1 282 ? 32.172 31.633 3.560 1.00 19.28 306 TYR A CA 1
ATOM 4351 C C . TYR A 1 282 ? 32.097 30.087 3.332 1.00 21.68 306 TYR A C 1
ATOM 4352 O O . TYR A 1 282 ? 31.033 29.431 3.311 1.00 22.89 306 TYR A O 1
#